Protein AF-A0AAU1TVM3-F1 (afdb_monomer)

Solvent-accessible surface area (backbone atoms only — not comparable to full-atom values): 12047 Å² total; per-residue (Å²): 139,85,86,69,84,73,38,76,45,67,56,45,57,54,39,15,32,27,26,35,74,93,43,82,60,74,87,80,49,56,51,54,45,91,59,50,56,45,66,36,48,38,68,76,42,73,21,12,31,26,12,24,32,49,40,34,37,44,39,50,30,74,72,96,43,63,31,31,42,42,47,79,42,75,47,64,67,71,63,43,75,48,76,45,31,42,33,35,42,52,52,82,59,47,62,73,73,56,58,27,22,36,26,44,30,35,62,78,61,81,42,79,40,81,70,48,65,48,65,72,68,83,83,57,88,90,51,68,70,49,65,74,67,58,49,90,78,46,44,73,17,17,57,92,45,40,39,56,38,35,34,43,36,36,15,56,76,39,24,32,41,43,31,38,32,41,34,28,35,48,93,87,39,82,46,74,46,79,50,62,55,40,34,33,33,15,40,75,43,98,76,18,38,27,26,52,51,39,52,90,76,37,44,73,46,77,70,38,80,64,70,98,63,32,60,87,47,80,81,81,129

Structure (mmCIF, N/CA/C/O backbone):
data_AF-A0AAU1TVM3-F1
#
_entry.id   AF-A0AAU1TVM3-F1
#
loop_
_atom_site.group_PDB
_atom_site.id
_atom_site.type_symbol
_atom_site.label_atom_id
_atom_site.label_alt_id
_atom_site.label_comp_id
_atom_site.label_asym_id
_atom_site.label_entity_id
_atom_site.label_seq_id
_atom_site.pdbx_PDB_ins_code
_atom_site.Cartn_x
_atom_site.Cartn_y
_atom_site.Cartn_z
_atom_site.occupancy
_atom_site.B_iso_or_equiv
_atom_site.auth_seq_id
_atom_site.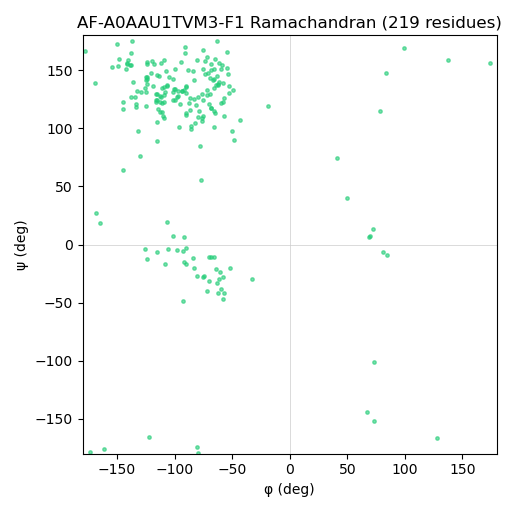auth_comp_id
_atom_site.auth_asym_id
_atom_site.auth_atom_id
_atom_site.pdbx_PDB_model_num
ATOM 1 N N . MET A 1 1 ? -1.515 20.144 21.212 1.00 32.28 1 MET A N 1
ATOM 2 C CA . MET A 1 1 ? -0.758 18.970 20.732 1.00 32.28 1 MET A CA 1
ATOM 3 C C . MET A 1 1 ? -1.543 18.385 19.578 1.00 32.28 1 MET A C 1
ATOM 5 O O . MET A 1 1 ? -2.759 18.297 19.680 1.00 32.28 1 MET A O 1
ATOM 9 N N . THR A 1 2 ? -0.884 18.161 18.451 1.00 33.69 2 THR A N 1
ATOM 10 C CA . THR A 1 2 ? -1.508 18.100 17.128 1.00 33.69 2 THR A CA 1
ATOM 11 C C . THR A 1 2 ? -1.371 16.688 16.559 1.00 33.69 2 THR A C 1
ATOM 13 O O . THR A 1 2 ? -0.243 16.248 16.369 1.00 33.69 2 THR A O 1
ATOM 16 N N . HIS A 1 3 ? -2.523 16.092 16.202 1.00 38.12 3 HIS A N 1
ATOM 17 C CA . HIS A 1 3 ? -2.745 15.019 15.208 1.00 38.12 3 HIS A CA 1
ATOM 18 C C . HIS A 1 3 ? -2.526 13.550 15.628 1.00 38.12 3 HIS A C 1
ATOM 20 O O . HIS A 1 3 ? -1.622 13.271 16.397 1.00 38.12 3 HIS A O 1
ATOM 26 N N . LYS A 1 4 ? -3.260 12.555 15.093 1.00 49.31 4 LYS A N 1
ATOM 27 C CA . LYS A 1 4 ? -4.416 12.496 14.157 1.00 49.31 4 LYS A CA 1
ATOM 28 C C . LYS A 1 4 ? -4.933 11.049 14.174 1.00 49.31 4 LYS A C 1
ATOM 30 O O . LYS A 1 4 ? -4.119 10.142 14.090 1.00 49.31 4 LYS A O 1
ATOM 35 N N . TRP A 1 5 ? -6.246 10.836 14.168 1.00 53.72 5 TRP A N 1
ATOM 36 C CA . TRP A 1 5 ? -6.822 9.514 13.906 1.00 53.72 5 TRP A CA 1
ATOM 37 C C . TRP A 1 5 ? -7.433 9.415 12.495 1.00 53.72 5 TRP A C 1
ATOM 39 O O . TRP A 1 5 ? -8.031 10.390 12.011 1.00 53.72 5 TRP A O 1
ATOM 49 N N . PRO A 1 6 ? -7.340 8.253 11.825 1.00 55.62 6 PRO A N 1
ATOM 50 C CA . PRO A 1 6 ? -6.306 7.228 11.961 1.00 55.62 6 PRO A CA 1
ATOM 51 C C . PRO A 1 6 ? -4.994 7.703 11.320 1.00 55.62 6 PRO A C 1
ATOM 53 O O . PRO A 1 6 ? -4.997 8.561 10.425 1.00 55.62 6 PRO A O 1
ATOM 56 N N . THR A 1 7 ? -3.877 7.120 11.749 1.00 53.47 7 THR A N 1
ATOM 57 C CA . THR A 1 7 ? -2.558 7.337 11.145 1.00 53.47 7 THR A CA 1
ATOM 58 C C . THR A 1 7 ? -2.115 6.092 10.401 1.00 53.47 7 THR A C 1
ATOM 60 O O . THR A 1 7 ? -2.128 4.988 10.928 1.00 53.47 7 THR A O 1
ATOM 63 N N . ALA A 1 8 ? -1.713 6.271 9.148 1.00 52.28 8 ALA A N 1
ATOM 64 C CA . ALA A 1 8 ? -1.129 5.204 8.354 1.00 52.28 8 ALA A CA 1
ATOM 65 C C . ALA A 1 8 ? 0.393 5.317 8.415 1.00 52.28 8 ALA A C 1
ATOM 67 O O . ALA A 1 8 ? 0.941 6.383 8.120 1.00 52.28 8 ALA A O 1
ATOM 68 N N . LYS A 1 9 ? 1.063 4.222 8.768 1.00 54.31 9 LYS A N 1
ATOM 69 C CA . LYS A 1 9 ? 2.514 4.084 8.663 1.00 54.31 9 LYS A CA 1
ATOM 70 C C . LYS A 1 9 ? 2.789 3.040 7.589 1.00 54.31 9 LYS A C 1
ATOM 72 O O . LYS A 1 9 ? 2.308 1.921 7.663 1.00 54.31 9 LYS A O 1
ATOM 77 N N . VAL A 1 10 ? 3.543 3.383 6.555 1.00 51.69 10 VAL A N 1
ATOM 78 C CA . VAL A 1 10 ? 4.009 2.366 5.602 1.00 51.69 10 VAL A CA 1
ATOM 79 C C . VAL A 1 10 ? 5.344 1.848 6.123 1.00 51.69 10 VAL A C 1
ATOM 81 O O . VAL A 1 10 ? 6.186 2.646 6.530 1.00 51.69 10 VAL A O 1
ATOM 84 N N . CYS A 1 11 ? 5.497 0.531 6.194 1.00 53.03 11 CYS A N 1
ATOM 85 C CA . 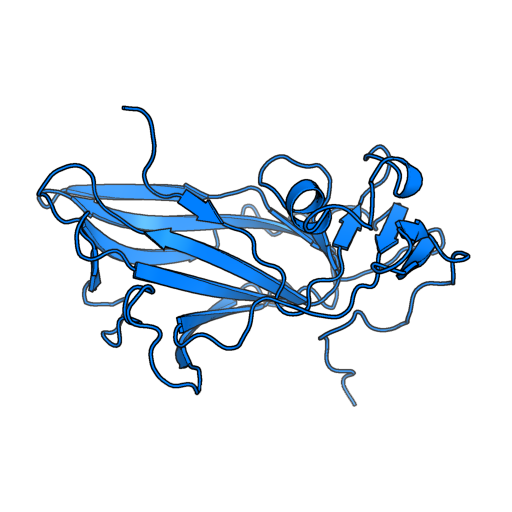CYS A 1 11 ? 6.703 -0.124 6.692 1.00 53.03 11 CYS A CA 1
ATOM 86 C C . CYS A 1 11 ? 7.048 -1.312 5.782 1.00 53.03 11 CYS A C 1
ATOM 88 O O . CYS A 1 11 ? 6.210 -1.828 5.041 1.00 53.03 11 CYS A O 1
ATOM 90 N N . ASP A 1 12 ? 8.324 -1.667 5.762 1.00 53.44 12 ASP A N 1
ATOM 91 C CA . ASP A 1 12 ? 9.096 -2.007 4.566 1.00 53.44 12 ASP A CA 1
ATOM 92 C C . ASP A 1 12 ? 9.410 -3.501 4.411 1.00 53.44 12 ASP A C 1
ATOM 94 O O . ASP A 1 12 ? 10.288 -3.854 3.629 1.00 53.44 12 ASP A O 1
ATOM 98 N N . GLY A 1 13 ? 8.652 -4.366 5.103 1.00 52.59 13 GLY A N 1
ATOM 99 C CA . GLY A 1 13 ? 8.813 -5.823 5.299 1.00 52.59 13 GLY A CA 1
ATOM 100 C C . GLY A 1 13 ? 9.433 -6.666 4.167 1.00 52.59 13 GLY A C 1
ATOM 101 O O . GLY A 1 13 ? 10.058 -7.689 4.431 1.00 52.59 13 GLY A O 1
ATOM 102 N N . SER A 1 14 ? 9.256 -6.271 2.906 1.00 57.34 14 SER A N 1
ATOM 103 C CA . SER A 1 14 ? 9.954 -6.797 1.714 1.00 57.34 14 SER A CA 1
ATOM 104 C C . SER A 1 14 ? 9.770 -5.866 0.499 1.00 57.34 14 SER A C 1
ATOM 106 O O . SER A 1 14 ? 9.857 -6.298 -0.654 1.00 57.34 14 SER A O 1
ATOM 108 N N . THR A 1 15 ? 9.384 -4.603 0.720 1.00 71.38 15 THR A N 1
ATOM 109 C CA . THR A 1 15 ? 8.697 -3.821 -0.315 1.00 71.38 15 THR A CA 1
ATOM 110 C C . THR A 1 15 ? 9.689 -3.215 -1.296 1.00 71.38 15 THR A C 1
ATOM 112 O O . THR A 1 15 ? 10.342 -2.213 -1.012 1.00 71.38 15 THR A O 1
ATOM 115 N N . SER A 1 16 ? 9.774 -3.788 -2.491 1.00 85.75 16 SER A N 1
ATOM 116 C CA . SER A 1 16 ? 10.313 -3.057 -3.636 1.00 85.75 16 SER A CA 1
ATOM 117 C C . SER A 1 16 ? 9.373 -1.901 -3.976 1.00 85.75 16 SER A C 1
ATOM 119 O O . SER A 1 16 ? 8.170 -1.972 -3.715 1.00 85.75 16 SER A O 1
ATOM 121 N N . VAL A 1 17 ? 9.909 -0.826 -4.541 1.00 89.56 17 VAL A N 1
ATOM 122 C CA . VAL A 1 17 ? 9.123 0.369 -4.866 1.00 89.56 17 VAL A CA 1
ATOM 123 C C . VAL A 1 17 ? 9.251 0.721 -6.332 1.00 89.56 17 VAL A C 1
ATOM 125 O O . VAL A 1 17 ? 10.220 0.361 -6.996 1.00 89.56 17 VAL A O 1
ATOM 128 N N .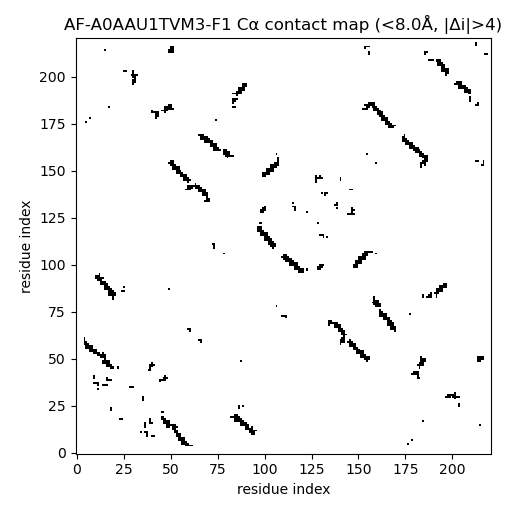 ALA A 1 18 ? 8.251 1.419 -6.841 1.00 92.56 18 ALA A N 1
ATOM 129 C CA . ALA A 1 18 ? 8.182 1.833 -8.223 1.00 92.56 18 ALA A CA 1
ATOM 130 C C . ALA A 1 18 ? 7.666 3.263 -8.329 1.00 92.56 18 ALA A C 1
ATOM 132 O O . ALA A 1 18 ? 6.924 3.755 -7.473 1.00 92.56 18 ALA A O 1
ATOM 133 N N . MET A 1 19 ? 8.048 3.922 -9.414 1.00 94.00 19 MET A N 1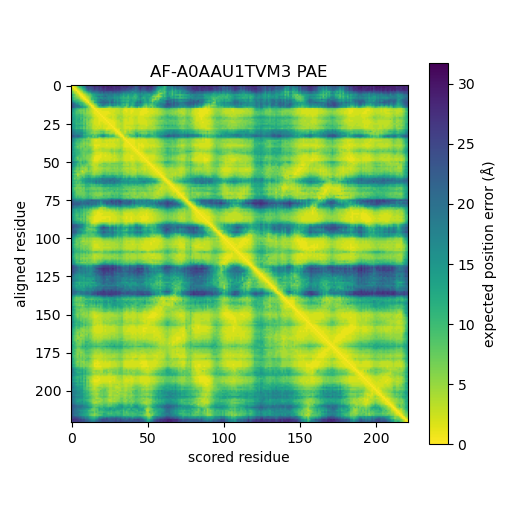
ATOM 134 C CA . MET A 1 19 ? 7.666 5.295 -9.694 1.00 94.00 19 MET A CA 1
ATOM 135 C C . MET A 1 19 ? 7.187 5.416 -11.137 1.00 94.00 19 MET A C 1
ATOM 137 O O . MET A 1 19 ? 7.862 4.925 -12.043 1.00 94.00 19 MET A O 1
ATOM 141 N N . PRO A 1 20 ? 6.040 6.066 -11.380 1.00 93.75 20 PRO A N 1
ATOM 142 C CA . PRO A 1 20 ? 5.567 6.340 -12.727 1.00 93.75 20 PRO A CA 1
ATOM 143 C C . PRO A 1 20 ? 6.355 7.475 -13.382 1.00 93.75 20 PRO A C 1
ATOM 145 O O . PRO A 1 20 ? 7.043 8.248 -12.710 1.00 93.75 20 PRO A O 1
ATOM 148 N N . ALA A 1 21 ? 6.164 7.614 -14.693 1.00 91.56 21 ALA A N 1
ATOM 149 C CA . ALA A 1 21 ? 6.724 8.713 -15.466 1.00 91.56 21 ALA A CA 1
ATOM 150 C C . ALA A 1 21 ? 6.390 10.087 -14.857 1.00 91.56 21 ALA A C 1
ATOM 152 O O . ALA A 1 21 ? 5.259 10.357 -14.430 1.00 91.56 21 ALA A O 1
ATOM 153 N N . GLY A 1 22 ? 7.390 10.969 -14.810 1.00 89.44 22 GLY A N 1
ATOM 154 C CA . GLY A 1 22 ? 7.262 12.304 -14.213 1.00 89.44 22 GLY A CA 1
ATOM 155 C C . GLY A 1 22 ? 7.186 12.299 -12.680 1.00 89.44 22 GLY A C 1
ATOM 156 O O . GLY A 1 22 ? 6.770 13.298 -12.078 1.00 89.44 22 GLY A O 1
ATOM 157 N N . GLY A 1 23 ? 7.516 11.172 -12.047 1.00 91.19 23 GLY A N 1
ATOM 158 C CA . GLY A 1 23 ? 7.889 11.095 -10.641 1.00 91.19 23 GLY A CA 1
ATOM 159 C C . GLY A 1 23 ? 9.338 11.520 -10.399 1.00 91.19 23 GLY A C 1
ATOM 160 O O . GLY A 1 23 ? 10.055 11.909 -11.318 1.00 91.19 23 GLY A O 1
ATOM 161 N N . LYS A 1 24 ? 9.761 11.473 -9.134 1.00 92.19 24 LYS A N 1
ATOM 162 C CA . LYS A 1 24 ? 11.147 11.763 -8.750 1.00 92.19 24 LYS A CA 1
ATOM 163 C C . LYS A 1 24 ? 12.050 10.634 -9.281 1.00 92.19 24 LYS A C 1
ATOM 165 O O . LYS A 1 24 ? 11.699 9.468 -9.083 1.00 92.19 24 LYS A O 1
ATOM 170 N N . PRO A 1 25 ? 13.156 10.928 -9.982 1.00 90.62 25 PRO A N 1
ATOM 171 C CA . PRO A 1 25 ? 14.084 9.897 -10.439 1.00 90.62 25 PRO A CA 1
ATOM 172 C C . PRO A 1 25 ? 14.817 9.263 -9.251 1.00 90.62 25 PRO A C 1
ATOM 174 O O . PRO A 1 25 ? 14.939 9.871 -8.185 1.00 90.62 25 PRO A O 1
ATOM 177 N N . LEU A 1 26 ? 15.280 8.022 -9.426 1.00 88.19 26 LEU A N 1
ATOM 178 C CA . LEU A 1 26 ? 15.850 7.233 -8.331 1.00 88.19 26 LEU A CA 1
ATOM 179 C C . LEU A 1 26 ? 17.125 7.860 -7.732 1.00 88.19 26 LEU A C 1
ATOM 181 O O . LEU A 1 26 ? 17.343 7.764 -6.531 1.00 88.19 26 LEU A O 1
ATOM 185 N N . ASP A 1 27 ? 17.933 8.538 -8.547 1.00 86.31 27 ASP A N 1
ATOM 186 C CA . ASP A 1 27 ? 19.184 9.201 -8.146 1.00 86.31 27 ASP A CA 1
ATOM 187 C C . ASP A 1 27 ? 18.992 10.448 -7.265 1.00 86.31 27 ASP A C 1
ATOM 189 O O . ASP A 1 27 ? 19.954 10.960 -6.695 1.00 86.31 27 ASP A O 1
ATOM 193 N N . GLN A 1 28 ? 17.757 10.935 -7.133 1.00 88.50 28 GLN A N 1
ATOM 194 C CA . GLN A 1 28 ? 17.402 12.019 -6.217 1.00 88.50 28 GLN A CA 1
ATOM 195 C C . GLN A 1 28 ? 16.934 11.514 -4.847 1.00 88.50 28 GLN A C 1
ATOM 197 O O . GLN A 1 28 ? 16.648 12.321 -3.957 1.00 88.50 28 GLN A O 1
ATOM 202 N N . PHE A 1 29 ? 16.792 10.202 -4.673 1.00 86.69 29 PHE A N 1
ATOM 203 C CA . PHE A 1 29 ? 16.676 9.599 -3.352 1.00 86.69 29 PHE A CA 1
ATOM 204 C C . PHE A 1 29 ? 18.077 9.293 -2.841 1.00 86.69 29 PHE A C 1
ATOM 206 O O . PHE A 1 29 ? 18.974 9.020 -3.631 1.00 86.69 29 PHE A O 1
ATOM 213 N N . ASP A 1 30 ? 18.258 9.331 -1.525 1.00 81.06 30 ASP A N 1
ATOM 214 C CA . ASP A 1 30 ? 19.455 8.792 -0.891 1.00 81.06 30 ASP A CA 1
ATOM 215 C C . ASP A 1 30 ? 19.130 7.369 -0.415 1.00 81.06 30 ASP A C 1
ATOM 217 O O . ASP A 1 30 ? 18.462 7.216 0.612 1.00 81.06 30 ASP A O 1
ATOM 221 N N . PRO A 1 31 ? 19.552 6.311 -1.138 1.00 71.44 31 PRO A N 1
ATOM 222 C CA . PRO A 1 31 ? 19.231 4.938 -0.764 1.00 71.44 31 PRO A CA 1
ATOM 223 C C . PRO A 1 31 ? 19.938 4.486 0.521 1.00 71.44 31 PRO A C 1
ATOM 225 O O . PRO A 1 31 ? 19.614 3.414 1.025 1.00 71.44 31 PRO A O 1
ATOM 228 N N . SER A 1 32 ? 20.904 5.267 1.026 1.00 69.50 32 SER A N 1
ATOM 229 C CA . SER A 1 32 ? 21.606 5.008 2.289 1.00 69.50 32 SER A CA 1
ATOM 230 C C . SER A 1 32 ? 20.930 5.649 3.506 1.00 69.50 32 SER A C 1
ATOM 232 O O . SER A 1 32 ? 21.217 5.264 4.640 1.00 69.50 32 SER A O 1
ATOM 234 N N . GLN A 1 33 ? 20.024 6.612 3.295 1.00 65.00 33 GLN A N 1
ATOM 235 C CA . GLN A 1 33 ? 19.226 7.212 4.367 1.00 65.00 33 GLN A CA 1
ATOM 236 C C . GLN A 1 33 ? 18.040 6.327 4.740 1.00 65.00 33 GLN A C 1
ATOM 238 O O . GLN A 1 33 ? 17.606 5.478 3.961 1.00 65.00 33 GLN A O 1
ATOM 243 N N . GLN A 1 34 ? 17.537 6.550 5.959 1.00 55.56 34 GLN A N 1
ATOM 244 C CA . GLN A 1 34 ? 16.494 5.768 6.618 1.00 55.56 34 GLN A CA 1
ATOM 245 C C . GLN A 1 34 ? 15.285 5.572 5.692 1.00 55.56 34 GLN A C 1
ATOM 247 O O . GLN A 1 34 ? 14.444 6.446 5.518 1.00 55.56 34 GLN A O 1
ATOM 252 N N . ASP A 1 35 ? 15.277 4.406 5.059 1.00 71.62 35 ASP A N 1
ATOM 253 C CA . ASP A 1 35 ? 14.236 3.854 4.214 1.00 71.62 35 ASP A CA 1
ATOM 254 C C . ASP A 1 35 ? 13.537 4.827 3.235 1.00 71.62 35 ASP A C 1
ATOM 256 O O . ASP A 1 35 ? 12.362 5.170 3.400 1.00 71.62 35 ASP A O 1
ATOM 260 N N . PHE A 1 36 ? 14.225 5.216 2.151 1.00 81.06 36 PHE A N 1
ATOM 261 C CA . PHE A 1 36 ? 13.657 6.037 1.061 1.00 81.06 36 PHE A CA 1
ATOM 262 C C . PHE A 1 36 ? 12.343 5.481 0.475 1.00 81.06 36 PHE A C 1
ATOM 264 O O . PHE A 1 36 ? 11.573 6.219 -0.143 1.00 81.06 36 PHE A O 1
ATOM 271 N N . ARG A 1 37 ? 12.060 4.183 0.667 1.00 82.56 37 ARG A N 1
ATOM 272 C CA . ARG A 1 37 ? 10.808 3.547 0.239 1.00 82.56 37 ARG A CA 1
ATOM 273 C C . ARG A 1 37 ? 9.608 4.212 0.892 1.00 82.56 37 ARG A C 1
ATOM 275 O O . ARG A 1 37 ? 8.621 4.442 0.202 1.00 82.56 37 ARG A O 1
ATOM 282 N N . SER A 1 38 ? 9.724 4.603 2.161 1.00 78.31 38 SER A N 1
ATOM 283 C CA . SER A 1 38 ? 8.681 5.340 2.874 1.00 78.31 38 SER A CA 1
ATOM 284 C C . SER A 1 38 ? 8.313 6.651 2.165 1.00 78.31 38 SER A C 1
ATOM 286 O O . SER A 1 38 ? 7.127 6.930 1.986 1.00 78.31 38 SER A O 1
ATOM 288 N N . GLU A 1 39 ? 9.293 7.411 1.658 1.00 84.69 39 GLU A N 1
ATOM 289 C CA . GLU A 1 39 ? 9.062 8.619 0.847 1.00 84.69 39 GLU A CA 1
ATOM 290 C C . GLU A 1 39 ? 8.322 8.278 -0.458 1.00 84.69 39 GLU A C 1
ATOM 292 O O . GLU A 1 39 ? 7.383 8.976 -0.849 1.00 84.69 39 GLU A O 1
ATOM 297 N N . VAL A 1 40 ? 8.698 7.171 -1.107 1.00 88.00 40 VAL A N 1
ATOM 298 C CA . VAL A 1 40 ? 8.099 6.706 -2.369 1.00 88.00 40 VAL A CA 1
ATOM 299 C C . VAL A 1 40 ? 6.667 6.193 -2.194 1.00 88.00 40 VAL A C 1
ATOM 301 O O . VAL A 1 40 ? 5.877 6.316 -3.126 1.00 88.00 40 VAL A O 1
ATOM 304 N N . THR A 1 41 ? 6.324 5.613 -1.042 1.00 84.19 41 THR A N 1
ATOM 305 C CA . THR A 1 41 ? 5.022 4.966 -0.793 1.00 84.19 41 THR A CA 1
ATOM 306 C C . THR A 1 41 ? 4.082 5.775 0.096 1.00 84.19 41 THR A C 1
ATOM 308 O O . THR A 1 41 ? 2.945 5.358 0.321 1.00 84.19 41 THR A O 1
ATOM 311 N N . THR A 1 42 ? 4.523 6.921 0.622 1.00 80.06 42 THR A N 1
ATOM 312 C CA . THR A 1 42 ? 3.681 7.798 1.450 1.00 80.06 42 THR A CA 1
ATOM 313 C C . THR A 1 42 ? 2.430 8.228 0.668 1.00 80.06 42 THR A C 1
ATOM 315 O O . THR A 1 42 ? 2.541 8.547 -0.523 1.00 80.06 42 THR A O 1
ATOM 318 N N . PRO A 1 43 ? 1.238 8.274 1.298 1.00 74.81 43 PRO A N 1
ATOM 319 C CA . PRO A 1 43 ? 0.021 8.759 0.650 1.00 74.81 43 PRO A CA 1
ATOM 320 C C . PRO A 1 43 ? 0.215 10.106 -0.055 1.00 74.81 43 PRO A C 1
ATOM 322 O O . PRO A 1 43 ? 0.773 11.045 0.510 1.00 74.81 43 PRO A O 1
ATOM 325 N N . GLY A 1 44 ? -0.265 10.209 -1.295 1.00 72.62 44 GLY A N 1
ATOM 326 C CA . GLY A 1 44 ? -0.129 11.419 -2.117 1.00 72.62 44 GLY A CA 1
ATOM 327 C C . GLY A 1 44 ? 1.194 11.541 -2.884 1.00 72.62 44 GLY A C 1
ATOM 328 O O . GLY A 1 44 ? 1.295 12.387 -3.774 1.00 72.62 44 GLY A O 1
ATOM 329 N N . SER A 1 45 ? 2.177 10.676 -2.623 1.00 82.25 45 SER A N 1
ATOM 330 C CA . SER A 1 45 ? 3.338 10.531 -3.504 1.00 82.25 45 SER A CA 1
ATOM 331 C C . SER A 1 45 ? 2.922 9.984 -4.880 1.00 82.25 45 SER A C 1
ATOM 333 O O . SER A 1 45 ? 1.851 9.391 -5.073 1.00 82.25 45 SER A O 1
ATOM 335 N N . LYS A 1 46 ? 3.771 10.200 -5.892 1.00 89.19 46 LYS A N 1
ATOM 336 C CA . LYS A 1 46 ? 3.544 9.622 -7.223 1.00 89.19 46 LYS A CA 1
ATOM 337 C C . LYS A 1 46 ? 3.866 8.129 -7.269 1.00 89.19 46 LYS A C 1
ATOM 339 O O . LYS A 1 46 ? 3.236 7.447 -8.072 1.00 89.19 46 LYS A O 1
ATOM 344 N N . GLY A 1 47 ? 4.774 7.656 -6.421 1.00 90.62 47 GLY A N 1
ATOM 345 C CA . GLY A 1 47 ? 5.243 6.277 -6.392 1.00 90.62 47 GLY A CA 1
ATOM 346 C C . GLY A 1 47 ? 4.305 5.314 -5.672 1.00 90.62 47 GLY A C 1
ATOM 347 O O . GLY A 1 47 ? 3.173 5.652 -5.319 1.00 90.62 47 GLY A O 1
ATOM 348 N N . GLY A 1 48 ? 4.773 4.079 -5.531 1.00 89.81 48 GLY A N 1
ATOM 349 C CA . GLY A 1 48 ? 4.026 2.985 -4.929 1.00 89.81 48 GLY A CA 1
ATOM 350 C C . GLY A 1 48 ? 4.865 1.727 -4.746 1.00 89.81 48 GLY A C 1
ATOM 351 O O . GLY A 1 48 ? 6.054 1.699 -5.061 1.00 89.81 48 GLY A O 1
ATOM 352 N N . THR A 1 49 ? 4.235 0.675 -4.233 1.00 89.31 49 THR A N 1
ATOM 353 C CA . THR A 1 49 ? 4.877 -0.634 -4.050 1.00 89.31 49 THR A CA 1
ATOM 354 C C . THR A 1 49 ? 5.028 -1.369 -5.384 1.00 89.31 49 THR A C 1
ATOM 356 O O . THR A 1 49 ? 4.226 -1.171 -6.294 1.00 89.31 49 THR A O 1
ATOM 359 N N . TRP A 1 50 ? 6.042 -2.225 -5.513 1.00 88.38 50 TRP A N 1
ATOM 360 C CA . TRP A 1 50 ? 6.255 -3.113 -6.661 1.00 88.38 50 TRP A CA 1
ATOM 361 C C . TRP A 1 50 ? 6.023 -4.577 -6.269 1.00 88.38 50 TRP A C 1
ATOM 363 O O . TRP A 1 50 ? 6.706 -5.102 -5.390 1.00 88.38 50 TRP A O 1
ATOM 373 N N . GLY A 1 51 ? 5.089 -5.240 -6.950 1.00 84.75 51 GLY A N 1
ATOM 374 C CA . GLY A 1 51 ? 4.653 -6.606 -6.683 1.00 84.75 51 GLY A CA 1
ATOM 375 C C . GLY A 1 51 ? 3.807 -6.685 -5.419 1.00 84.75 51 GLY A C 1
ATOM 376 O O . GLY A 1 51 ? 2.619 -6.355 -5.425 1.00 84.75 51 GLY A O 1
ATOM 377 N N . SER A 1 52 ? 4.424 -7.126 -4.328 1.00 79.12 52 SER A N 1
ATOM 378 C CA . SER A 1 52 ? 3.798 -7.195 -3.007 1.00 79.12 52 SER A CA 1
ATOM 379 C C . SER A 1 52 ? 4.329 -6.129 -2.053 1.00 79.12 52 SER A C 1
ATOM 381 O O . SER A 1 52 ? 5.514 -5.789 -2.082 1.00 79.12 52 SER A O 1
ATOM 383 N N . GLY A 1 53 ? 3.491 -5.674 -1.127 1.00 78.12 53 GLY A N 1
ATOM 384 C CA . GLY A 1 53 ? 3.957 -4.911 0.022 1.00 78.12 53 GLY A CA 1
ATOM 385 C C . GLY A 1 53 ? 2.965 -4.862 1.170 1.00 78.12 53 GLY A C 1
ATOM 386 O O . GLY A 1 53 ? 1.920 -5.498 1.111 1.00 78.12 53 GLY A O 1
ATOM 387 N N . PHE A 1 54 ? 3.306 -4.111 2.213 1.00 79.19 54 PHE A N 1
ATOM 388 C CA . PHE A 1 54 ? 2.524 -4.051 3.443 1.00 79.19 54 PHE A CA 1
ATOM 389 C C . PHE A 1 54 ? 2.153 -2.608 3.778 1.00 79.19 54 PHE A C 1
ATOM 391 O O . PHE A 1 54 ? 2.950 -1.688 3.598 1.00 79.19 54 PHE A O 1
ATOM 398 N N . LEU A 1 55 ? 0.938 -2.407 4.274 1.00 79.25 55 LEU A N 1
ATOM 399 C CA . LEU A 1 55 ? 0.477 -1.145 4.842 1.00 79.25 55 LEU A CA 1
ATOM 400 C C . LEU A 1 55 ? 0.174 -1.368 6.320 1.00 79.25 55 LEU A C 1
ATOM 402 O O . LEU A 1 55 ? -0.677 -2.196 6.640 1.00 79.25 55 LEU A O 1
ATOM 406 N N . TYR A 1 56 ? 0.822 -0.607 7.200 1.00 77.12 56 TYR A N 1
ATOM 407 C CA . TYR A 1 56 ? 0.464 -0.578 8.611 1.00 77.12 56 TYR A CA 1
ATOM 408 C C . TYR A 1 56 ? -0.513 0.570 8.881 1.00 77.12 56 TYR A C 1
ATOM 410 O O . TYR A 1 56 ? -0.334 1.717 8.459 1.00 77.12 56 TYR A O 1
ATOM 418 N N . LEU A 1 57 ? -1.584 0.262 9.595 1.00 75.81 57 LEU A N 1
ATOM 419 C CA . LEU A 1 57 ? -2.557 1.231 10.073 1.00 75.81 57 LEU A CA 1
ATOM 420 C C . LEU A 1 57 ? -2.483 1.243 11.593 1.00 75.81 57 LEU A C 1
ATOM 422 O O . LEU A 1 57 ? -2.769 0.232 12.231 1.00 75.81 57 LEU A O 1
ATOM 426 N N . ASP A 1 58 ? -2.098 2.387 12.148 1.00 74.62 58 ASP A N 1
ATOM 427 C CA . ASP A 1 58 ? -2.168 2.647 13.579 1.00 74.62 58 ASP A CA 1
ATOM 428 C C . ASP A 1 58 ? -3.535 3.263 13.888 1.00 74.62 58 ASP A C 1
ATOM 430 O O . ASP A 1 58 ? -3.889 4.361 13.426 1.00 74.62 58 ASP A O 1
ATOM 434 N N . LEU A 1 59 ? -4.328 2.497 14.629 1.00 75.12 59 LEU A N 1
ATOM 435 C CA . LEU A 1 59 ? -5.673 2.841 15.042 1.00 75.12 59 LEU A CA 1
ATOM 436 C C . LEU A 1 59 ? -5.667 3.100 16.549 1.00 75.12 59 LEU A C 1
ATOM 438 O O . LEU A 1 59 ? -5.550 2.183 17.356 1.00 75.12 59 LEU A O 1
ATOM 442 N N . SER A 1 60 ? -5.853 4.360 16.925 1.00 71.44 60 SER A N 1
ATOM 443 C CA . SER A 1 60 ? -5.926 4.820 18.319 1.00 71.44 60 SER A CA 1
ATOM 444 C C . SER A 1 60 ? -7.258 5.533 18.610 1.00 71.44 60 SER A C 1
ATOM 446 O O . SER A 1 60 ? -8.205 5.412 17.846 1.00 71.44 60 SER A O 1
ATOM 448 N N . ALA A 1 61 ? -7.399 6.257 19.714 1.00 69.75 61 ALA A N 1
ATOM 449 C CA . ALA A 1 61 ? -8.512 7.192 19.902 1.00 69.75 61 ALA A CA 1
ATOM 450 C C . ALA A 1 61 ? -8.006 8.453 20.606 1.00 69.75 61 ALA A C 1
ATOM 452 O O . ALA A 1 61 ? -6.956 8.425 21.250 1.00 69.75 61 ALA A O 1
ATOM 453 N N . GLU A 1 62 ? -8.728 9.567 20.480 1.00 69.06 62 GLU A N 1
ATOM 454 C CA . GLU A 1 62 ? -8.360 10.812 21.158 1.00 69.06 62 GLU A CA 1
ATOM 455 C C . GLU A 1 62 ? -8.858 10.833 22.613 1.00 69.06 62 GLU A C 1
ATOM 457 O O . GLU A 1 62 ? -9.968 10.400 22.928 1.00 69.06 62 GLU A O 1
ATOM 462 N N . GLY A 1 63 ? -8.038 11.381 23.515 1.00 67.06 63 GLY A N 1
ATOM 463 C CA . GLY A 1 63 ? -8.403 11.542 24.924 1.00 67.06 63 GLY A CA 1
ATOM 464 C C . GLY A 1 63 ? -8.544 10.209 25.660 1.00 67.06 63 GLY A C 1
ATOM 465 O O . GLY A 1 63 ? -7.785 9.276 25.425 1.00 67.06 63 GLY A O 1
ATOM 466 N N . THR A 1 64 ? -9.489 10.122 26.591 1.00 68.44 64 THR A N 1
ATOM 467 C CA . THR A 1 64 ? -9.765 8.902 27.374 1.00 68.44 64 THR A CA 1
ATOM 468 C C . THR A 1 64 ? -10.831 8.016 26.735 1.00 68.44 64 THR A C 1
ATOM 470 O O . THR A 1 64 ? -11.310 7.075 27.364 1.00 68.44 64 THR A O 1
ATOM 473 N N . GLU A 1 65 ? -11.272 8.359 25.529 1.00 71.69 65 GLU A N 1
ATOM 474 C CA . GLU A 1 65 ? -12.400 7.704 24.887 1.00 71.69 65 GLU A CA 1
ATOM 475 C C . GLU A 1 65 ? -11.951 6.529 24.026 1.00 71.69 65 GLU A C 1
ATOM 477 O O . GLU A 1 65 ? -10.768 6.356 23.726 1.00 71.69 65 GLU A O 1
ATOM 482 N N . SER A 1 66 ? -12.917 5.693 23.660 1.00 75.50 66 SER A N 1
ATOM 483 C CA . SER A 1 66 ? -12.686 4.522 22.837 1.00 75.50 66 SER A CA 1
ATOM 484 C C . SER A 1 66 ? -13.502 4.572 21.551 1.00 75.50 66 SER A C 1
ATOM 486 O O . SER A 1 66 ? -14.603 5.125 21.496 1.00 75.50 66 SER A O 1
ATOM 488 N N . VAL A 1 67 ? -12.935 3.995 20.496 1.00 75.19 67 VAL A N 1
ATOM 489 C CA . VAL A 1 67 ? -13.556 3.870 19.178 1.00 75.19 67 VAL A CA 1
ATOM 490 C C . VAL A 1 67 ? -13.689 2.390 18.858 1.00 75.19 67 VAL A C 1
ATOM 492 O O . VAL A 1 67 ? -12.764 1.612 19.094 1.00 75.19 67 VAL A O 1
ATOM 495 N N . THR A 1 68 ? -14.843 1.990 18.331 1.00 77.81 68 THR A N 1
ATOM 496 C CA . THR A 1 68 ? -15.042 0.621 17.844 1.00 77.81 68 THR A CA 1
ATOM 497 C C . THR A 1 68 ? -14.784 0.601 16.349 1.00 77.81 68 THR A C 1
ATOM 499 O O . THR A 1 68 ? -15.421 1.351 15.615 1.00 77.81 68 THR A O 1
ATOM 502 N N . VAL A 1 69 ? -13.825 -0.211 15.908 1.00 76.94 69 VAL A N 1
ATOM 503 C CA . VAL A 1 69 ? -13.573 -0.442 14.482 1.00 76.94 69 VAL A CA 1
ATOM 504 C C . VAL A 1 69 ? -14.493 -1.569 14.039 1.00 76.94 69 VAL A C 1
ATOM 506 O O . VAL A 1 69 ? -14.373 -2.689 14.541 1.00 76.94 69 VAL A O 1
ATOM 509 N N . ASP A 1 70 ? -15.415 -1.251 13.136 1.00 76.69 70 ASP A N 1
ATOM 510 C CA . ASP A 1 70 ? -16.498 -2.147 12.737 1.00 76.69 70 ASP A CA 1
ATOM 511 C C . ASP A 1 70 ? -16.097 -2.968 11.505 1.00 76.69 70 ASP A C 1
ATOM 513 O O . ASP A 1 70 ? -16.222 -4.194 11.498 1.00 76.69 70 ASP A O 1
ATOM 517 N N . GLU A 1 71 ? -15.563 -2.309 10.471 1.00 81.19 71 GLU A N 1
ATOM 518 C CA . GLU A 1 71 ? -15.200 -2.969 9.216 1.00 81.19 71 GLU A CA 1
ATOM 519 C C . GLU A 1 71 ? -14.087 -2.223 8.458 1.00 81.19 71 GLU A C 1
ATOM 521 O O . GLU A 1 71 ? -13.903 -1.010 8.589 1.00 81.19 71 GLU A O 1
ATOM 526 N N . LEU A 1 72 ? -13.318 -2.967 7.656 1.00 80.81 72 LEU A N 1
ATOM 527 C CA . LEU A 1 72 ? -12.374 -2.414 6.689 1.00 80.81 72 LEU A CA 1
ATOM 528 C C . LEU A 1 72 ? -12.825 -2.792 5.281 1.00 80.81 72 LEU A C 1
ATOM 530 O O . LEU A 1 72 ? -13.018 -3.966 4.968 1.00 80.81 72 LEU A O 1
ATOM 534 N N . HIS A 1 73 ? -12.908 -1.794 4.410 1.00 82.19 73 HIS A N 1
ATOM 535 C CA . HIS A 1 73 ? -13.319 -1.951 3.026 1.00 82.19 73 HIS A CA 1
ATOM 536 C C . HIS A 1 73 ? -12.263 -1.418 2.074 1.00 82.19 73 HIS A C 1
ATOM 538 O O . HIS A 1 73 ? -11.662 -0.364 2.284 1.00 82.19 73 HIS A O 1
ATOM 544 N N . LEU A 1 74 ? -12.109 -2.095 0.942 1.00 80.50 74 LEU A N 1
ATOM 545 C CA . LEU A 1 74 ? -11.431 -1.506 -0.199 1.00 80.50 74 LEU A CA 1
ATOM 546 C C . LEU A 1 74 ? -12.374 -0.491 -0.853 1.00 80.50 74 LEU A C 1
ATOM 548 O O . LEU A 1 74 ? -13.356 -0.873 -1.495 1.00 80.50 74 LEU A O 1
ATOM 552 N N . THR A 1 75 ? -12.068 0.804 -0.749 1.00 73.25 75 THR A N 1
ATOM 553 C CA . THR A 1 75 ? -12.767 1.812 -1.554 1.00 73.25 75 THR A CA 1
ATOM 554 C C . THR A 1 75 ? -12.205 1.770 -2.952 1.00 73.25 75 THR A C 1
ATOM 556 O O . THR A 1 75 ? -11.294 2.516 -3.316 1.00 73.25 75 THR A O 1
ATOM 559 N N . THR A 1 76 ? -12.743 0.868 -3.756 1.00 53.44 76 THR A N 1
ATOM 560 C CA . THR A 1 76 ? -12.518 0.941 -5.187 1.00 53.44 76 THR A CA 1
ATOM 561 C C . THR A 1 76 ? -13.398 2.063 -5.743 1.00 53.44 76 THR A C 1
ATOM 563 O O . THR A 1 76 ? -14.596 1.914 -5.950 1.00 53.44 76 THR A O 1
ATOM 566 N N . ARG A 1 77 ? -12.796 3.199 -6.106 1.00 53.03 77 ARG A N 1
ATOM 567 C CA . ARG A 1 77 ? -13.024 3.602 -7.500 1.00 53.03 77 ARG A CA 1
ATOM 568 C C . ARG A 1 77 ? -12.325 2.490 -8.267 1.00 53.03 77 ARG A C 1
ATOM 570 O O . ARG A 1 77 ? -11.146 2.313 -7.989 1.00 53.03 77 ARG A O 1
ATOM 577 N N . VAL A 1 78 ? -13.050 1.663 -9.033 1.00 51.12 78 VAL A N 1
ATOM 578 C CA . VAL A 1 78 ? -12.524 0.518 -9.823 1.00 51.12 78 VAL A CA 1
ATOM 579 C C . VAL A 1 78 ? -11.019 0.674 -10.034 1.00 51.12 78 VAL A C 1
ATOM 581 O O . VAL A 1 78 ? -10.687 1.718 -10.601 1.00 51.12 78 VAL A O 1
ATOM 584 N N . PRO A 1 79 ? -10.147 -0.249 -9.561 1.00 56.16 79 PRO A N 1
ATOM 585 C CA . PRO A 1 79 ? -8.706 -0.021 -9.497 1.00 56.16 79 PRO A CA 1
ATOM 586 C C . PRO A 1 79 ? -8.261 0.646 -10.785 1.00 56.16 79 PRO A C 1
ATOM 588 O O . PRO A 1 79 ? -8.348 0.038 -11.859 1.00 56.16 79 PRO A O 1
ATOM 591 N N . LYS A 1 80 ? -7.943 1.945 -10.714 1.00 64.00 80 LYS A N 1
ATOM 592 C CA . LYS A 1 80 ? -7.650 2.681 -11.936 1.00 64.00 80 LYS A CA 1
ATOM 593 C C . LYS A 1 80 ? -6.387 2.028 -12.450 1.00 64.00 80 LYS A C 1
ATOM 595 O O . LYS A 1 80 ? -5.362 2.112 -11.778 1.00 64.00 80 LYS A O 1
ATOM 600 N N . LYS A 1 81 ? -6.480 1.342 -13.591 1.00 70.75 81 LYS A N 1
ATOM 601 C CA . LYS A 1 81 ? -5.288 0.859 -14.274 1.00 70.75 81 LYS A CA 1
ATOM 602 C C . LYS A 1 81 ? -4.429 2.087 -14.527 1.00 70.75 81 LYS A C 1
ATOM 604 O O . LYS A 1 81 ? -4.846 2.988 -15.256 1.00 70.75 81 LYS A O 1
ATOM 609 N N . ILE A 1 82 ? -3.309 2.158 -13.827 1.00 84.75 82 ILE A N 1
ATOM 610 C CA . ILE A 1 82 ? -2.317 3.210 -14.014 1.00 84.75 82 ILE A CA 1
ATOM 611 C C . ILE A 1 82 ? -1.251 2.703 -14.979 1.00 84.75 82 ILE A C 1
ATOM 613 O O . ILE A 1 82 ? -1.074 1.493 -15.160 1.00 84.75 82 ILE A O 1
ATOM 617 N N . ASP A 1 83 ? -0.563 3.637 -15.621 1.00 89.81 83 ASP A N 1
ATOM 618 C CA . ASP A 1 83 ? 0.497 3.297 -16.558 1.00 89.81 83 ASP A CA 1
ATOM 619 C C . ASP A 1 83 ? 1.632 2.528 -15.858 1.00 89.81 83 ASP A C 1
ATOM 621 O O . ASP A 1 83 ? 1.793 2.624 -14.633 1.00 89.81 83 ASP A O 1
ATOM 625 N N . PRO A 1 84 ? 2.417 1.739 -16.611 1.00 91.81 84 PRO A N 1
ATOM 626 C CA . PRO A 1 84 ? 3.614 1.111 -16.078 1.00 91.81 84 PRO A CA 1
ATOM 627 C C . PRO A 1 84 ? 4.583 2.118 -15.450 1.00 91.81 84 PRO A C 1
ATOM 629 O O . PRO A 1 84 ? 4.622 3.284 -15.860 1.00 91.81 84 PRO A O 1
ATOM 632 N N . PRO A 1 85 ? 5.388 1.682 -14.468 1.00 93.31 85 PRO A N 1
ATOM 633 C CA . PRO A 1 85 ? 6.365 2.560 -13.856 1.00 93.31 85 PRO A CA 1
ATOM 634 C C . PRO A 1 85 ? 7.491 2.911 -14.838 1.00 93.31 85 PRO A C 1
ATOM 636 O O . PRO A 1 85 ? 7.860 2.113 -15.700 1.00 93.31 85 PRO A O 1
ATOM 639 N N . GLU A 1 86 ? 8.065 4.100 -14.682 1.00 94.38 86 GLU A N 1
ATOM 640 C CA . GLU A 1 86 ? 9.299 4.501 -15.363 1.00 94.38 86 GLU A CA 1
ATOM 641 C C . GLU A 1 86 ? 10.497 3.758 -14.768 1.00 94.38 86 GLU A C 1
ATOM 643 O O . GLU A 1 86 ? 11.348 3.261 -15.504 1.00 94.38 86 GLU A O 1
ATOM 648 N N . TRP A 1 87 ? 10.521 3.601 -13.442 1.00 93.75 87 TRP A N 1
ATOM 649 C CA . TRP A 1 87 ? 11.552 2.828 -12.765 1.00 93.75 87 TRP A CA 1
ATOM 650 C C . TRP A 1 87 ? 11.022 1.994 -11.600 1.00 93.75 87 TRP A C 1
ATOM 652 O O . TRP A 1 87 ? 10.008 2.314 -10.975 1.00 93.75 87 TRP A O 1
ATOM 662 N N . VAL A 1 88 ? 11.754 0.922 -11.299 1.00 92.62 88 VAL A N 1
ATOM 663 C CA . VAL A 1 88 ? 11.555 0.037 -10.147 1.00 92.62 88 VAL A CA 1
ATOM 664 C C . VAL A 1 88 ? 12.865 -0.064 -9.373 1.00 92.62 88 VAL A C 1
ATOM 666 O O . VAL A 1 88 ? 13.917 -0.270 -9.972 1.00 92.62 88 VAL A O 1
ATOM 669 N N . ALA A 1 89 ? 12.805 0.045 -8.048 1.00 90.38 89 ALA A N 1
ATOM 670 C CA . ALA A 1 89 ? 13.916 -0.228 -7.145 1.00 90.38 89 ALA A CA 1
ATOM 671 C C . ALA A 1 89 ? 13.632 -1.518 -6.361 1.00 90.38 89 ALA A C 1
ATOM 673 O O . ALA A 1 89 ? 12.752 -1.560 -5.494 1.00 90.38 89 ALA A O 1
ATOM 674 N N . LEU A 1 90 ? 14.380 -2.571 -6.686 1.00 86.88 90 LEU A N 1
ATOM 675 C CA . LEU A 1 90 ? 14.352 -3.856 -6.003 1.00 86.88 90 LEU A CA 1
ATOM 676 C C . LEU A 1 90 ? 15.182 -3.759 -4.730 1.00 86.88 90 LEU A C 1
ATOM 678 O O . LEU A 1 90 ? 16.406 -3.661 -4.777 1.00 86.88 90 LEU A O 1
ATOM 682 N N . THR A 1 91 ? 14.509 -3.786 -3.589 1.00 79.06 91 THR A N 1
ATOM 683 C CA . THR A 1 91 ? 15.163 -3.749 -2.279 1.00 79.06 91 THR A CA 1
ATOM 684 C C . THR A 1 91 ? 14.980 -5.082 -1.565 1.00 79.06 91 THR A C 1
ATOM 686 O O . THR A 1 91 ? 14.057 -5.842 -1.865 1.00 79.06 91 THR A O 1
ATOM 689 N N . GLN A 1 92 ? 15.884 -5.377 -0.635 1.00 66.50 92 GLN A N 1
ATOM 690 C CA . GLN A 1 92 ? 15.760 -6.493 0.298 1.00 66.50 92 GLN A CA 1
ATOM 691 C C . GLN A 1 92 ? 15.716 -5.960 1.729 1.00 66.50 92 GLN A C 1
ATOM 693 O O . GLN A 1 92 ? 16.249 -4.887 2.007 1.00 66.50 92 GLN A O 1
ATOM 698 N N . GLY A 1 93 ? 15.114 -6.736 2.628 1.00 58.28 93 GLY A N 1
ATOM 699 C CA . GLY A 1 93 ? 14.940 -6.369 4.032 1.00 58.28 93 GLY A CA 1
ATOM 700 C C . GLY A 1 93 ? 13.549 -5.824 4.338 1.00 58.28 93 GLY A C 1
ATOM 701 O O . GLY A 1 93 ? 12.758 -5.568 3.427 1.00 58.28 93 GLY A O 1
ATOM 702 N N . GLY A 1 94 ? 13.269 -5.683 5.633 1.00 54.44 94 GLY A N 1
ATOM 703 C CA . GLY A 1 94 ? 11.972 -5.266 6.129 1.00 54.44 94 GLY A CA 1
ATOM 704 C C . GLY A 1 94 ? 11.887 -5.125 7.644 1.00 54.44 94 GLY A C 1
ATOM 705 O O . GLY A 1 94 ? 12.756 -5.618 8.363 1.00 54.44 94 GLY A O 1
ATOM 706 N N . CYS A 1 95 ? 10.822 -4.478 8.116 1.00 51.62 95 CYS A N 1
ATOM 707 C CA . CYS A 1 95 ? 10.397 -4.514 9.509 1.00 51.62 95 CYS A CA 1
ATOM 708 C C . CYS A 1 95 ? 10.252 -5.971 9.963 1.00 51.62 95 CYS A C 1
ATOM 710 O O . CYS A 1 95 ? 9.649 -6.778 9.255 1.00 51.62 95 CYS A O 1
ATOM 712 N N . GLY A 1 96 ? 10.851 -6.303 11.108 1.00 51.47 96 GLY A N 1
ATOM 713 C CA . GLY A 1 96 ? 10.861 -7.658 11.656 1.00 51.47 96 GLY A CA 1
ATOM 714 C C . GLY A 1 96 ? 9.466 -8.268 11.826 1.00 51.47 96 GLY A C 1
ATOM 715 O O . GLY A 1 96 ? 8.450 -7.579 11.763 1.00 51.47 96 GLY A O 1
ATOM 716 N N . ASP A 1 97 ? 9.432 -9.584 12.043 1.00 57.69 97 ASP A N 1
ATOM 717 C CA . ASP A 1 97 ? 8.195 -10.314 12.323 1.00 57.69 97 ASP A CA 1
ATOM 718 C C . ASP A 1 97 ? 7.617 -9.859 13.668 1.00 57.69 97 ASP A C 1
ATOM 720 O O . ASP A 1 97 ? 8.060 -10.281 14.737 1.00 57.69 97 ASP A O 1
ATOM 724 N N . VAL A 1 98 ? 6.612 -8.995 13.599 1.00 61.38 98 VAL A N 1
ATOM 725 C CA . VAL A 1 98 ? 5.782 -8.611 14.737 1.00 61.38 98 VAL A CA 1
ATOM 726 C C . VAL A 1 98 ? 4.473 -9.392 14.687 1.00 61.38 98 VAL A C 1
ATOM 728 O O . VAL A 1 98 ? 4.007 -9.836 13.632 1.00 61.38 98 VAL A O 1
ATOM 731 N N . LYS A 1 99 ? 3.888 -9.638 15.858 1.00 67.75 99 LYS A N 1
ATOM 732 C CA . LYS A 1 99 ? 2.582 -10.286 15.946 1.00 67.75 99 LYS A CA 1
ATOM 733 C C . LYS A 1 99 ? 1.530 -9.241 15.587 1.00 67.75 99 LYS A C 1
ATOM 735 O O . LYS A 1 99 ? 1.267 -8.365 16.400 1.00 67.75 99 LYS A O 1
ATOM 740 N N . ASP A 1 100 ? 0.905 -9.388 14.420 1.00 73.62 100 ASP A N 1
ATOM 741 C CA . ASP A 1 100 ? -0.043 -8.423 13.851 1.00 73.62 100 ASP A CA 1
ATOM 742 C C . ASP A 1 100 ? -1.390 -9.069 13.540 1.00 73.62 100 ASP A C 1
ATOM 744 O O . ASP A 1 100 ? -1.478 -10.267 13.259 1.00 73.62 100 ASP A O 1
ATOM 748 N N . ARG A 1 101 ? -2.454 -8.260 13.480 1.00 80.50 101 ARG A N 1
ATOM 749 C CA . ARG A 1 101 ? -3.645 -8.656 12.725 1.00 80.50 101 ARG A CA 1
ATOM 750 C C . ARG A 1 101 ? -3.434 -8.354 11.245 1.00 80.50 101 ARG A C 1
ATOM 752 O O . ARG A 1 101 ? -3.249 -7.194 10.881 1.00 80.50 101 ARG A O 1
ATOM 759 N N . VAL A 1 102 ? -3.502 -9.389 10.413 1.00 82.94 102 VAL A N 1
ATOM 760 C CA . VAL A 1 102 ? -3.137 -9.320 8.995 1.00 82.94 102 VAL A CA 1
ATOM 761 C C . VAL A 1 102 ? -4.365 -9.423 8.095 1.00 82.94 102 VAL A C 1
ATOM 763 O O . VAL A 1 102 ? -5.218 -10.291 8.279 1.00 82.94 102 VAL A O 1
ATOM 766 N N . PHE A 1 103 ? -4.417 -8.567 7.079 1.00 86.31 103 PHE A N 1
ATOM 767 C CA . PHE A 1 103 ? -5.392 -8.612 5.996 1.00 86.31 103 PHE A CA 1
ATOM 768 C C . PHE A 1 103 ? -4.694 -8.865 4.670 1.00 86.31 103 PHE A C 1
ATOM 770 O O . PHE A 1 103 ? -3.860 -8.064 4.276 1.00 86.31 103 PHE A O 1
ATOM 777 N N . ASP A 1 104 ? -5.081 -9.902 3.937 1.00 87.56 104 ASP A N 1
ATOM 778 C CA . ASP A 1 104 ? -4.616 -10.086 2.563 1.00 87.56 104 ASP A CA 1
ATOM 779 C C . ASP A 1 104 ? -5.486 -9.255 1.613 1.00 87.56 104 ASP A C 1
ATOM 781 O O . ASP A 1 104 ? -6.708 -9.414 1.572 1.00 87.56 104 ASP A O 1
ATOM 785 N N . LEU A 1 105 ? -4.855 -8.398 0.818 1.00 88.00 105 LEU A N 1
ATOM 786 C CA . LEU A 1 105 ? -5.464 -7.616 -0.247 1.00 88.00 105 LEU A CA 1
ATOM 787 C C . LEU A 1 105 ? -4.892 -8.045 -1.607 1.00 88.00 105 LEU A C 1
ATOM 789 O O . LEU A 1 105 ? -3.774 -7.685 -1.976 1.00 88.00 105 LEU A O 1
ATOM 793 N N . ASP A 1 106 ? -5.682 -8.783 -2.385 1.00 88.56 106 ASP A N 1
ATOM 794 C CA . ASP A 1 106 ? -5.384 -9.093 -3.791 1.00 88.56 106 ASP A CA 1
ATOM 795 C C . ASP A 1 106 ? -5.999 -8.004 -4.677 1.00 88.56 106 ASP A C 1
ATOM 797 O O . ASP A 1 106 ? -7.221 -7.899 -4.755 1.00 88.56 106 ASP A O 1
ATOM 801 N N . LEU A 1 107 ? -5.178 -7.174 -5.328 1.00 88.50 107 LEU A N 1
ATOM 802 C CA . LEU A 1 107 ? -5.653 -6.113 -6.226 1.00 88.50 107 LEU A CA 1
ATOM 803 C C . LEU A 1 107 ? -5.962 -6.616 -7.641 1.00 88.50 107 LEU A C 1
ATOM 805 O O . LEU A 1 107 ? -6.733 -5.975 -8.357 1.00 88.50 107 LEU A O 1
ATOM 809 N N . ASP A 1 108 ? -5.420 -7.769 -8.042 1.00 86.50 108 ASP A N 1
ATOM 810 C CA . ASP A 1 108 ? -5.767 -8.414 -9.312 1.00 86.50 108 ASP A CA 1
ATOM 811 C C . ASP A 1 108 ? -7.156 -9.068 -9.250 1.00 86.50 108 ASP A C 1
ATOM 813 O O . ASP A 1 108 ? -7.840 -9.201 -10.270 1.00 86.50 108 ASP A O 1
ATOM 817 N N . LYS A 1 109 ? -7.584 -9.463 -8.049 1.00 87.50 109 LYS A N 1
ATOM 818 C CA . LYS A 1 109 ? -8.937 -9.920 -7.718 1.00 87.50 109 LYS A CA 1
ATOM 819 C C . LYS A 1 109 ? -9.422 -9.157 -6.481 1.00 87.50 109 LYS A C 1
ATOM 821 O O . LYS A 1 109 ? -9.432 -9.770 -5.417 1.00 87.50 109 LYS A O 1
ATOM 826 N N . PRO A 1 110 ? -9.834 -7.876 -6.613 1.00 80.94 110 PRO A N 1
ATOM 827 C CA . PRO A 1 110 ? -10.007 -6.909 -5.518 1.00 80.94 110 PRO A CA 1
ATOM 828 C C . PRO A 1 110 ? -10.805 -7.490 -4.349 1.00 80.94 110 PRO A C 1
ATOM 830 O O . PRO A 1 110 ? -12.034 -7.412 -4.308 1.00 80.94 110 PRO A O 1
ATOM 833 N N . LYS A 1 111 ? -10.085 -8.105 -3.411 1.00 85.06 111 LYS A N 1
ATOM 834 C CA . LYS A 1 111 ? -10.634 -8.861 -2.288 1.00 85.06 111 LYS A CA 1
ATOM 835 C C . LYS A 1 111 ? -9.733 -8.640 -1.087 1.00 85.06 111 LYS A C 1
ATOM 837 O O . LYS A 1 111 ? -8.543 -8.935 -1.147 1.00 85.06 111 LYS A O 1
ATOM 842 N N . LEU A 1 112 ? -10.339 -8.143 -0.014 1.00 85.88 112 LEU A N 1
ATOM 843 C CA . LEU A 1 112 ? -9.719 -7.997 1.294 1.00 85.88 112 LEU A CA 1
ATOM 844 C C . LEU A 1 112 ? -10.160 -9.176 2.171 1.00 85.88 112 LEU A C 1
ATOM 846 O O . LEU A 1 112 ? -11.358 -9.429 2.301 1.00 85.88 112 LEU A O 1
ATOM 850 N N . VAL A 1 113 ? -9.211 -9.926 2.724 1.00 86.62 113 VAL A N 1
ATOM 851 C CA . VAL A 1 113 ? -9.463 -11.110 3.555 1.00 86.62 113 VAL A CA 1
ATOM 852 C C . VAL A 1 113 ? -8.763 -10.947 4.894 1.00 86.62 113 VAL A C 1
ATOM 854 O O . VAL A 1 113 ? -7.542 -10.870 4.948 1.00 86.62 113 VAL A O 1
ATOM 857 N N . ASP A 1 114 ? -9.533 -10.942 5.978 1.00 84.88 114 ASP A N 1
ATOM 858 C CA . ASP A 1 114 ? -9.002 -11.006 7.340 1.00 84.88 114 ASP A CA 1
ATOM 859 C C . ASP A 1 114 ? -8.383 -12.387 7.594 1.00 84.88 114 ASP A C 1
ATOM 861 O O . ASP A 1 114 ? -9.077 -13.407 7.547 1.00 84.88 114 ASP A O 1
ATOM 865 N N . ARG A 1 115 ? -7.077 -12.431 7.856 1.00 81.12 115 ARG A N 1
ATOM 866 C CA . ARG A 1 115 ? -6.369 -13.659 8.245 1.00 81.12 115 ARG A CA 1
ATOM 867 C C . ARG A 1 115 ? -6.337 -13.876 9.751 1.00 81.12 115 ARG A C 1
ATOM 869 O O . ARG A 1 115 ? -5.833 -14.905 10.198 1.00 81.12 115 ARG A O 1
ATOM 876 N N . GLY A 1 116 ? -6.868 -12.936 10.527 1.00 76.31 116 GLY A N 1
ATOM 877 C CA . GLY A 1 116 ? -6.719 -12.904 11.970 1.00 76.31 116 GLY A CA 1
ATOM 878 C C . GLY A 1 116 ? -5.306 -12.496 12.376 1.00 76.31 116 GLY A C 1
ATOM 879 O O . GLY A 1 116 ? -4.620 -11.755 11.672 1.00 76.31 116 GLY A O 1
ATOM 880 N N . VAL A 1 117 ? -4.879 -12.963 13.547 1.00 75.25 117 VAL A N 1
ATOM 881 C CA . VAL A 1 117 ? -3.561 -12.634 14.097 1.00 75.25 117 VAL A CA 1
ATOM 882 C C . VAL A 1 117 ? -2.517 -13.619 13.585 1.00 75.25 117 VAL A C 1
ATOM 884 O O . VAL A 1 117 ? -2.636 -14.824 13.806 1.00 75.25 117 VAL A O 1
ATOM 887 N N . VAL A 1 118 ? -1.492 -13.099 12.914 1.00 70.50 118 VAL A N 1
ATOM 888 C CA . VAL A 1 118 ? -0.387 -13.853 12.313 1.00 70.50 118 VAL A CA 1
ATOM 889 C C . VAL A 1 118 ? 0.936 -13.293 12.850 1.00 70.50 118 VAL A C 1
ATOM 891 O O . VAL A 1 118 ? 1.048 -12.098 13.102 1.00 70.50 118 VAL A O 1
ATOM 894 N N . GLY A 1 119 ? 1.927 -14.162 13.057 1.00 65.19 119 GLY A N 1
ATOM 895 C CA . GLY A 1 119 ? 3.268 -13.793 13.525 1.00 65.19 119 GLY A CA 1
ATOM 896 C C . GLY A 1 119 ? 3.812 -14.759 14.580 1.00 65.19 119 GLY A C 1
ATOM 897 O O . GLY A 1 119 ? 3.050 -15.484 15.227 1.00 65.19 119 GLY A O 1
ATOM 898 N N . GLY A 1 120 ? 5.137 -14.781 14.736 1.00 51.19 120 GLY A N 1
ATOM 899 C CA . GLY A 1 120 ? 5.854 -15.596 15.714 1.00 51.19 120 GLY A CA 1
ATOM 900 C C . GLY A 1 120 ? 7.081 -14.855 16.240 1.00 51.19 120 GLY A C 1
ATOM 901 O O . GLY A 1 120 ? 7.993 -14.558 15.482 1.00 51.19 120 GLY A O 1
ATOM 902 N N . GLY A 1 121 ? 7.086 -14.572 17.540 1.00 53.03 121 GLY A N 1
ATOM 903 C CA . GLY A 1 121 ? 8.124 -13.835 18.260 1.00 53.03 121 GLY A CA 1
ATOM 904 C C . GLY A 1 121 ? 7.668 -13.610 19.702 1.00 53.03 121 GLY A C 1
ATOM 905 O O . GLY A 1 121 ? 6.463 -13.672 19.976 1.00 53.03 121 GLY A O 1
ATOM 906 N N . GLU A 1 122 ? 8.599 -13.411 20.640 1.00 49.47 122 GLU A N 1
ATOM 907 C CA . GLU A 1 122 ? 8.196 -12.915 21.960 1.00 49.47 122 GLU A CA 1
ATOM 908 C C . GLU A 1 122 ? 7.565 -11.526 21.788 1.00 49.47 122 GLU A C 1
ATOM 910 O O . GLU A 1 122 ? 8.066 -10.739 20.985 1.00 49.47 122 GLU A O 1
ATOM 915 N N . PRO A 1 123 ? 6.457 -11.223 22.488 1.00 53.69 123 PRO A N 1
ATOM 916 C CA . PRO A 1 123 ? 5.879 -9.891 22.444 1.00 53.69 123 PRO A CA 1
ATOM 917 C C . PRO A 1 123 ? 6.931 -8.876 22.898 1.00 53.69 123 PRO A C 1
ATOM 919 O O . PRO A 1 123 ? 7.426 -8.983 24.021 1.00 53.69 123 PRO A O 1
ATOM 922 N N . ASP A 1 124 ? 7.250 -7.893 22.057 1.00 57.00 124 ASP A N 1
ATOM 923 C CA . ASP A 1 124 ? 7.955 -6.706 22.523 1.00 57.00 124 ASP A CA 1
ATOM 924 C C . ASP A 1 124 ? 6.980 -5.925 23.425 1.00 57.00 124 ASP A C 1
ATOM 926 O O . ASP A 1 124 ? 5.920 -5.505 22.959 1.00 57.00 124 ASP A O 1
ATOM 930 N N . PRO A 1 125 ? 7.274 -5.737 24.724 1.00 56.09 125 PRO A N 1
ATOM 931 C CA . PRO A 1 125 ? 6.382 -5.020 25.632 1.00 56.09 125 PRO A CA 1
ATOM 932 C C . PRO A 1 125 ? 6.227 -3.528 25.290 1.00 56.09 125 PRO A C 1
ATOM 934 O O . PRO A 1 125 ? 5.373 -2.865 25.880 1.00 56.09 125 PRO A O 1
ATOM 937 N N . SER A 1 126 ? 7.044 -2.986 24.381 1.00 55.47 126 SER A N 1
ATOM 938 C CA . SER A 1 126 ? 6.896 -1.631 23.844 1.00 55.47 126 SER A CA 1
ATOM 939 C C . SER A 1 126 ? 5.904 -1.534 22.679 1.00 55.47 126 SER A C 1
ATOM 941 O O . SER A 1 126 ? 5.497 -0.425 22.328 1.00 55.47 126 SER A O 1
ATOM 943 N N . GLU A 1 127 ? 5.465 -2.667 22.122 1.00 56.59 127 GLU A N 1
ATOM 944 C CA . GLU A 1 127 ? 4.494 -2.722 21.032 1.00 56.59 127 GLU A CA 1
ATOM 945 C C . GLU A 1 127 ? 3.082 -3.070 21.541 1.00 56.59 127 GLU A C 1
ATOM 947 O O . GLU A 1 127 ? 2.918 -3.894 22.449 1.00 56.59 127 GLU A O 1
ATOM 952 N N . PRO A 1 128 ? 2.021 -2.470 20.970 1.00 56.56 128 PRO A N 1
ATOM 953 C CA . PRO A 1 128 ? 0.656 -2.834 21.321 1.00 56.56 128 PRO A CA 1
ATOM 954 C C . PRO A 1 128 ? 0.369 -4.302 20.962 1.00 56.56 128 PRO A C 1
ATOM 956 O O . PRO A 1 128 ? 0.720 -4.749 19.869 1.00 56.56 128 PRO A O 1
ATOM 959 N N . PRO A 1 129 ? -0.310 -5.074 21.828 1.00 60.44 129 PRO A N 1
ATOM 960 C CA . PRO A 1 129 ? -0.610 -6.469 21.537 1.00 60.44 129 PRO A CA 1
ATOM 961 C C . PRO A 1 129 ? -1.580 -6.595 20.353 1.00 60.44 129 PRO A C 1
ATOM 963 O O . PRO A 1 129 ? -2.627 -5.942 20.321 1.00 60.44 129 PRO A O 1
ATOM 966 N N . ALA A 1 130 ? -1.301 -7.512 19.419 1.00 65.31 130 ALA A N 1
ATOM 967 C CA . ALA A 1 130 ? -2.248 -7.826 18.351 1.00 65.31 130 ALA A CA 1
ATOM 968 C C . ALA A 1 130 ? -3.607 -8.270 18.902 1.00 65.31 130 ALA A C 1
ATOM 970 O O . ALA A 1 130 ? -3.726 -9.231 19.671 1.00 65.31 130 ALA A O 1
ATOM 971 N N . ARG A 1 131 ? -4.656 -7.591 18.439 1.00 64.88 131 ARG A N 1
ATOM 972 C CA . ARG A 1 131 ? -6.041 -7.878 18.808 1.00 64.88 131 ARG A CA 1
ATOM 973 C C . ARG A 1 131 ? -6.535 -9.131 18.089 1.00 64.88 131 ARG A C 1
ATOM 975 O O . ARG A 1 131 ? -6.532 -9.190 16.864 1.00 64.88 131 ARG A O 1
ATOM 982 N N . THR A 1 132 ? -7.008 -10.112 18.852 1.00 62.38 132 THR A N 1
ATOM 983 C CA . THR A 1 132 ? -7.444 -11.424 18.341 1.00 62.38 132 THR A CA 1
ATOM 984 C C . THR A 1 132 ? -8.932 -11.515 17.999 1.00 62.38 132 THR A C 1
ATOM 986 O O . THR A 1 132 ? -9.339 -12.460 17.326 1.00 62.38 132 THR A O 1
ATOM 989 N N . ASN A 1 133 ? -9.753 -10.563 18.447 1.00 57.09 133 ASN A N 1
ATOM 990 C CA . ASN A 1 133 ? -11.203 -10.585 18.221 1.00 57.09 133 ASN A CA 1
ATOM 991 C C . ASN A 1 133 ? -11.548 -10.351 16.736 1.00 57.09 133 ASN A C 1
ATOM 993 O O . ASN A 1 133 ? -10.880 -9.537 16.110 1.00 57.09 133 ASN A O 1
ATOM 997 N N . PRO A 1 134 ? -12.579 -10.984 16.143 1.00 57.03 134 PRO A N 1
ATOM 998 C CA . PRO A 1 134 ? -13.054 -10.697 14.779 1.00 57.03 134 PRO A CA 1
ATOM 999 C C . PRO A 1 134 ? -13.377 -9.206 14.546 1.00 57.03 134 PRO A C 1
ATOM 1001 O O . PRO A 1 134 ? -13.840 -8.542 15.467 1.00 57.03 134 PRO A O 1
ATOM 1004 N N . LEU A 1 135 ? -13.155 -8.675 13.332 1.00 59.22 135 LEU A N 1
ATOM 1005 C CA . LEU A 1 135 ? -13.610 -7.321 12.959 1.00 59.22 135 LEU A CA 1
ATOM 1006 C C . LEU A 1 135 ? -15.129 -7.194 13.116 1.00 59.22 135 LEU A C 1
ATOM 1008 O O . LEU A 1 135 ? -15.624 -6.280 13.764 1.00 59.22 135 LEU A O 1
ATOM 1012 N N . GLY A 1 136 ? -15.853 -8.195 12.608 1.00 51.88 136 GLY A N 1
ATOM 1013 C CA . GLY A 1 136 ? -17.307 -8.316 12.684 1.00 51.88 136 GLY A CA 1
ATOM 1014 C C . GLY A 1 136 ? -17.827 -8.771 14.051 1.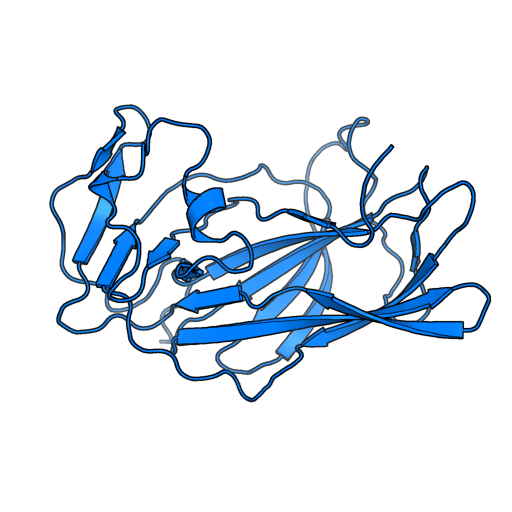00 51.88 136 GLY A C 1
ATOM 1015 O O . GLY A 1 136 ? -18.505 -9.7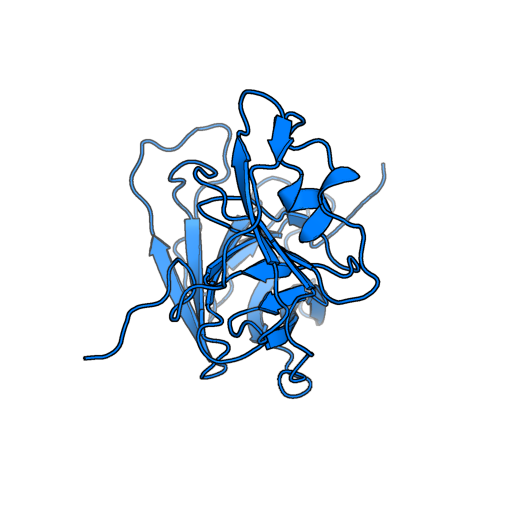89 14.135 1.00 51.88 136 GLY A O 1
ATOM 1016 N N . SER A 1 137 ? -17.460 -8.039 15.104 1.00 41.78 137 SER A N 1
ATOM 1017 C CA . SER A 1 137 ? -18.286 -7.674 16.273 1.00 41.78 137 SER A CA 1
ATOM 1018 C C . SER A 1 137 ? -17.591 -6.586 17.122 1.00 41.78 137 SER A C 1
ATOM 1020 O O . SER A 1 137 ? -17.803 -6.529 18.333 1.00 41.78 137 SER A O 1
ATOM 1022 N N . GLY A 1 138 ? -16.743 -5.757 16.490 1.00 53.25 138 GLY A N 1
ATOM 1023 C CA . GLY A 1 138 ? -16.029 -4.625 17.076 1.00 53.25 138 GLY A CA 1
ATOM 1024 C C . GLY A 1 138 ? -14.804 -5.017 17.902 1.00 53.25 138 GLY A C 1
ATOM 1025 O O . GLY A 1 138 ? -14.932 -5.601 18.977 1.00 53.25 138 GLY A O 1
ATOM 1026 N N . PHE A 1 139 ? -13.599 -4.640 17.461 1.00 67.19 139 PHE A 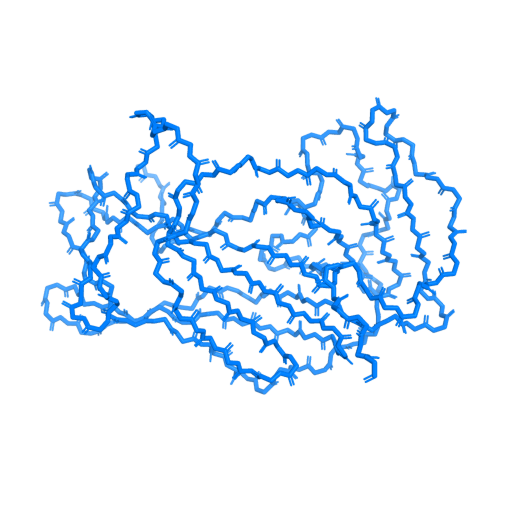N 1
ATOM 1027 C CA . PHE A 1 139 ? -12.483 -4.500 18.400 1.00 67.19 139 PHE A CA 1
ATOM 1028 C C . PHE A 1 139 ? -12.317 -3.020 18.746 1.00 67.19 139 PHE A C 1
ATOM 1030 O O . PHE A 1 139 ? -12.388 -2.136 17.891 1.00 67.19 139 PHE A O 1
ATOM 1037 N N . THR A 1 140 ? -12.160 -2.752 20.036 1.00 69.06 140 THR A N 1
ATOM 1038 C CA . THR A 1 140 ? -12.091 -1.395 20.565 1.00 69.06 140 THR A CA 1
ATOM 1039 C C . THR A 1 140 ? -10.644 -0.915 20.576 1.00 69.06 140 THR A C 1
ATOM 1041 O O . THR A 1 140 ? -9.748 -1.654 20.989 1.00 69.06 140 THR A O 1
ATOM 1044 N N . VAL A 1 141 ? -10.418 0.325 20.154 1.00 72.31 141 VAL A N 1
ATOM 1045 C CA . VAL A 1 141 ? -9.140 1.029 20.304 1.00 72.31 141 VAL A CA 1
ATOM 1046 C C . VAL A 1 141 ? -9.316 2.228 21.223 1.00 72.31 141 VAL A C 1
ATOM 1048 O O . VAL A 1 141 ? -10.376 2.857 21.239 1.00 72.31 141 VAL A O 1
ATOM 1051 N N . SER A 1 142 ? -8.289 2.542 22.004 1.00 67.00 142 SER A N 1
ATOM 1052 C CA . SER A 1 142 ? -8.223 3.764 22.807 1.00 67.00 142 SER A CA 1
ATOM 1053 C C . SER A 1 142 ? -6.830 4.389 22.721 1.00 67.00 142 SER A C 1
ATOM 1055 O O . SER A 1 142 ? -5.918 3.816 22.128 1.00 67.00 142 SER A O 1
ATOM 1057 N N . SER A 1 143 ? -6.640 5.567 23.316 1.00 67.44 143 SER A N 1
ATOM 1058 C CA . SER A 1 143 ? -5.310 6.186 23.416 1.00 67.44 143 SER A CA 1
ATOM 1059 C C . SER A 1 143 ? -4.302 5.343 24.208 1.00 67.44 143 SER A C 1
ATOM 1061 O O . SER A 1 143 ? -3.106 5.412 23.941 1.00 67.44 143 SER A O 1
ATOM 1063 N N . THR A 1 144 ? -4.773 4.547 25.172 1.00 66.88 144 THR A N 1
ATOM 1064 C CA . THR A 1 144 ? -3.942 3.670 26.014 1.00 66.88 144 THR A CA 1
ATOM 1065 C C . THR A 1 144 ? -3.920 2.222 25.533 1.00 66.88 144 THR A C 1
ATOM 1067 O O . THR A 1 144 ? -3.237 1.396 26.130 1.00 66.88 144 THR A O 1
ATOM 1070 N N . ASP A 1 145 ? -4.705 1.900 24.509 1.00 67.31 145 ASP A N 1
ATOM 1071 C CA . ASP A 1 145 ? -4.845 0.557 23.954 1.00 67.31 145 ASP A CA 1
ATOM 1072 C C . ASP A 1 145 ? -5.046 0.649 22.428 1.00 67.31 145 ASP A C 1
ATOM 1074 O O . ASP A 1 145 ? -6.144 0.382 21.914 1.00 67.31 145 ASP A O 1
ATOM 1078 N N . PRO A 1 146 ? -4.026 1.151 21.702 1.00 69.81 146 PRO A N 1
ATOM 1079 C CA . PRO A 1 146 ? -4.073 1.250 20.252 1.00 69.81 146 PRO A CA 1
ATOM 1080 C C . PRO A 1 146 ? -3.959 -0.138 19.615 1.00 69.81 146 PRO A C 1
ATOM 1082 O O . PRO A 1 146 ? -3.495 -1.099 20.229 1.00 69.81 146 PRO A O 1
ATOM 1085 N N . ALA A 1 147 ? -4.362 -0.242 18.355 1.00 72.19 147 ALA A N 1
ATOM 1086 C CA . ALA A 1 147 ? -4.181 -1.446 17.561 1.00 72.19 147 ALA A CA 1
ATOM 1087 C C . ALA A 1 147 ? -3.411 -1.130 16.286 1.00 72.19 147 ALA A C 1
ATOM 1089 O O . ALA A 1 147 ? -3.709 -0.160 15.587 1.00 72.19 147 ALA A O 1
ATOM 1090 N N . ILE A 1 148 ? -2.479 -2.014 15.954 1.00 73.38 148 ILE A N 1
ATOM 1091 C CA . ILE A 1 148 ? -1.782 -2.005 14.677 1.00 73.38 148 ILE A CA 1
ATOM 1092 C C . ILE A 1 148 ? -2.417 -3.080 13.792 1.00 73.38 148 ILE A C 1
ATOM 1094 O O . ILE A 1 148 ? -2.526 -4.247 14.175 1.00 73.38 148 ILE A O 1
ATOM 1098 N N . ILE A 1 149 ? -2.879 -2.669 12.613 1.00 79.94 149 ILE A N 1
ATOM 1099 C CA . ILE A 1 149 ? -3.318 -3.575 11.551 1.00 79.94 149 ILE A CA 1
ATOM 1100 C C . ILE A 1 149 ? -2.269 -3.576 10.449 1.00 79.94 149 ILE A C 1
ATOM 1102 O O . ILE A 1 149 ? -1.826 -2.511 10.023 1.00 79.94 149 ILE A O 1
ATOM 1106 N N . ARG A 1 150 ? -1.960 -4.758 9.918 1.00 82.50 150 ARG A N 1
ATOM 1107 C CA . ARG A 1 150 ? -1.144 -4.936 8.720 1.00 82.50 150 ARG A CA 1
ATOM 1108 C C . ARG A 1 150 ? -2.017 -5.385 7.548 1.00 82.50 150 ARG A C 1
ATOM 1110 O O . ARG A 1 150 ? -2.808 -6.315 7.670 1.00 82.50 150 ARG A O 1
ATOM 1117 N N . VAL A 1 151 ? -1.875 -4.729 6.402 1.00 84.50 151 VAL A N 1
ATOM 1118 C CA . VAL A 1 151 ? -2.529 -5.115 5.144 1.00 84.50 151 VAL A CA 1
ATOM 1119 C C . VAL A 1 151 ? -1.464 -5.574 4.153 1.00 84.50 151 VAL A C 1
ATOM 1121 O O . VAL A 1 151 ? -0.651 -4.764 3.715 1.00 84.50 151 VAL A O 1
ATOM 1124 N N . ASP A 1 152 ? -1.488 -6.854 3.795 1.00 86.00 152 ASP A N 1
ATOM 1125 C CA . ASP A 1 152 ? -0.627 -7.523 2.821 1.00 86.00 152 ASP A CA 1
ATOM 1126 C C . ASP A 1 152 ? -1.208 -7.350 1.424 1.00 86.00 152 ASP A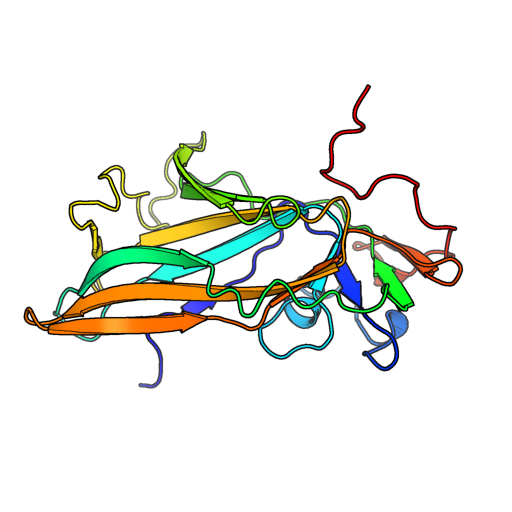 C 1
ATOM 1128 O O . ASP A 1 152 ? -2.138 -8.034 1.011 1.00 86.00 152 ASP A O 1
ATOM 1132 N N . VAL A 1 153 ?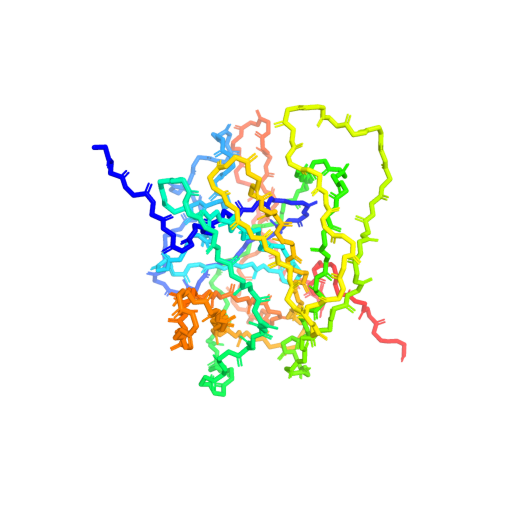 -0.657 -6.398 0.684 1.00 85.88 153 VAL A N 1
ATOM 1133 C CA . VAL A 1 153 ? -1.144 -5.976 -0.624 1.00 85.88 153 VAL A CA 1
ATOM 1134 C C . VAL A 1 153 ? -0.362 -6.680 -1.719 1.00 85.88 153 VAL A C 1
ATOM 1136 O O . VAL A 1 153 ? 0.868 -6.658 -1.725 1.00 85.88 153 VAL A O 1
ATOM 1139 N N . SER A 1 154 ? -1.066 -7.244 -2.695 1.00 86.88 154 SER A N 1
ATOM 1140 C CA . SER A 1 154 ? -0.471 -7.837 -3.892 1.00 86.88 154 SER A CA 1
ATOM 1141 C C . SER A 1 154 ? -1.060 -7.236 -5.166 1.00 86.88 154 SER A C 1
ATOM 1143 O O . SER A 1 154 ? -2.275 -7.120 -5.324 1.00 86.88 154 SER A O 1
ATOM 1145 N N . ALA A 1 155 ? -0.175 -6.848 -6.081 1.00 87.44 155 ALA A N 1
ATOM 1146 C CA . ALA A 1 155 ? -0.477 -6.426 -7.440 1.00 87.44 155 ALA A CA 1
ATOM 1147 C C . ALA A 1 155 ? 0.480 -7.177 -8.367 1.00 87.44 155 ALA A C 1
ATOM 1149 O O . ALA A 1 155 ? 1.636 -6.794 -8.506 1.00 87.44 155 ALA A O 1
ATOM 1150 N N . CYS A 1 156 ? 0.036 -8.281 -8.963 1.00 84.75 156 CYS A N 1
ATOM 1151 C CA . CYS A 1 156 ? 0.901 -9.165 -9.745 1.00 84.75 156 CYS A CA 1
ATOM 1152 C C . CYS A 1 156 ? 0.637 -9.100 -11.249 1.00 84.75 156 CYS A C 1
ATOM 1154 O O . CYS A 1 156 ? 1.464 -9.573 -12.025 1.00 84.75 156 CYS A O 1
ATOM 1156 N N . ARG A 1 157 ? -0.515 -8.567 -11.677 1.00 84.81 157 ARG A N 1
ATOM 1157 C CA . ARG A 1 157 ? -0.937 -8.547 -13.090 1.00 84.81 157 ARG A CA 1
ATOM 1158 C C . ARG A 1 157 ? -1.254 -7.157 -13.615 1.00 84.81 157 ARG A C 1
ATOM 1160 O O . ARG A 1 157 ? -1.437 -6.987 -14.820 1.00 84.81 157 ARG A O 1
ATOM 1167 N N . GLY A 1 158 ? -1.365 -6.173 -12.736 1.00 88.56 158 GLY A N 1
ATOM 1168 C CA . GLY A 1 158 ? -1.723 -4.818 -13.109 1.00 88.56 158 GLY A CA 1
ATOM 1169 C C . GLY A 1 158 ? -1.119 -3.790 -12.178 1.00 88.56 158 GLY A C 1
ATOM 1170 O O . GLY A 1 158 ? -0.514 -4.116 -11.160 1.00 88.56 158 GLY A O 1
ATOM 1171 N N . ASN A 1 159 ? -1.288 -2.533 -12.561 1.00 90.25 159 ASN A N 1
ATOM 1172 C CA . ASN A 1 159 ? -0.904 -1.397 -11.747 1.00 90.25 159 ASN A CA 1
ATOM 1173 C C . ASN A 1 159 ? -2.178 -0.697 -11.295 1.00 90.25 159 ASN A C 1
ATOM 1175 O O . ASN A 1 159 ? -3.077 -0.462 -12.107 1.00 90.25 159 ASN A O 1
ATOM 1179 N N . TYR A 1 160 ? -2.247 -0.353 -10.018 1.00 89.56 160 TYR A N 1
ATOM 1180 C CA . TYR A 1 160 ? -3.482 0.045 -9.369 1.00 89.56 160 TYR A CA 1
ATOM 1181 C C . TYR A 1 160 ? -3.270 1.261 -8.483 1.00 89.56 160 TYR A C 1
ATOM 1183 O O . TYR A 1 160 ? -2.293 1.339 -7.741 1.00 89.56 160 TYR A O 1
ATOM 1191 N N . GLU A 1 161 ? -4.238 2.169 -8.518 1.00 89.94 161 GLU A N 1
ATOM 1192 C CA . GLU A 1 161 ? -4.462 3.153 -7.463 1.00 89.94 161 GLU A CA 1
ATOM 1193 C C . GLU A 1 161 ? -5.636 2.688 -6.592 1.00 89.94 161 GLU A C 1
ATOM 1195 O O . GLU A 1 161 ? -6.677 2.284 -7.121 1.00 89.94 161 GLU A O 1
ATOM 1200 N N . TRP A 1 162 ? -5.463 2.708 -5.270 1.00 88.38 162 TRP A N 1
ATOM 1201 C CA . TRP A 1 162 ? -6.433 2.166 -4.317 1.00 88.38 162 TRP A CA 1
ATOM 1202 C C . TRP A 1 162 ? -6.429 2.931 -2.989 1.00 88.38 162 TRP A C 1
ATOM 1204 O O . TRP A 1 162 ? -5.465 3.610 -2.645 1.00 88.38 162 TRP A O 1
ATOM 1214 N N . SER A 1 163 ? -7.522 2.812 -2.240 1.00 87.81 163 SER A N 1
ATOM 1215 C CA . SER A 1 163 ? -7.694 3.402 -0.909 1.00 87.81 163 SER A CA 1
ATOM 1216 C C . SER A 1 163 ? -8.459 2.427 -0.015 1.00 87.81 163 SER A C 1
ATOM 1218 O O . SER A 1 163 ? -9.222 1.597 -0.517 1.00 87.81 163 SER A O 1
ATOM 1220 N N . LEU A 1 164 ? -8.292 2.550 1.300 1.00 86.25 164 LEU A N 1
ATOM 1221 C CA . LEU A 1 164 ? -9.076 1.811 2.291 1.00 86.25 164 LEU A CA 1
ATOM 1222 C C . LEU A 1 164 ? -10.065 2.743 2.971 1.00 86.25 164 LEU A C 1
ATOM 1224 O O . LEU A 1 164 ? -9.692 3.845 3.365 1.00 86.25 164 LEU A O 1
ATOM 1228 N N . GLN A 1 165 ? -11.296 2.283 3.150 1.00 87.81 165 GLN A N 1
ATOM 1229 C CA . GLN A 1 165 ? -12.244 2.874 4.080 1.00 87.81 165 GLN A CA 1
ATOM 1230 C C . GLN A 1 165 ? -12.287 2.041 5.348 1.00 87.81 165 GLN A C 1
ATOM 1232 O O . GLN A 1 165 ? -12.348 0.816 5.303 1.00 87.81 165 GLN A O 1
ATOM 1237 N N . ILE A 1 166 ? -12.235 2.738 6.468 1.00 85.81 166 ILE A N 1
ATOM 1238 C CA . ILE A 1 166 ? -12.363 2.187 7.804 1.00 85.81 166 ILE A CA 1
ATOM 1239 C C . ILE A 1 166 ? -13.697 2.697 8.325 1.00 85.81 166 ILE A C 1
ATOM 1241 O O . ILE A 1 166 ? -13.845 3.909 8.509 1.00 85.81 166 ILE A O 1
ATOM 1245 N N . ASP A 1 167 ? -14.638 1.788 8.537 1.00 85.44 167 ASP A N 1
ATOM 1246 C CA . ASP A 1 167 ? -15.924 2.082 9.153 1.00 85.44 167 ASP A CA 1
ATOM 1247 C C . ASP A 1 167 ? -15.809 1.858 10.660 1.00 85.44 167 ASP A C 1
ATOM 1249 O O . ASP A 1 167 ? -15.218 0.880 11.130 1.00 85.44 167 ASP A O 1
ATOM 1253 N N . TYR A 1 168 ? -16.299 2.827 11.426 1.00 83.62 168 TYR A N 1
ATOM 1254 C CA . TYR A 1 168 ? -16.121 2.858 12.868 1.00 83.62 168 TYR A CA 1
ATOM 1255 C C . TYR A 1 168 ? -17.288 3.531 13.576 1.00 83.62 168 TYR A C 1
ATOM 1257 O O . TYR A 1 168 ? -17.939 4.436 13.050 1.00 83.62 168 TYR A O 1
ATOM 1265 N N . SER A 1 169 ? -17.487 3.143 14.827 1.00 81.19 169 SER A N 1
ATOM 1266 C CA . SER A 1 169 ? -18.521 3.680 15.695 1.00 81.19 169 SER A CA 1
ATOM 1267 C C . SER A 1 169 ? -17.904 4.474 16.840 1.00 81.19 169 SER A C 1
ATOM 1269 O O . SER A 1 169 ? -17.048 3.988 17.584 1.00 81.19 169 SER A O 1
ATOM 1271 N N . TYR A 1 170 ? -18.375 5.710 17.008 1.00 82.00 170 TYR A N 1
ATOM 1272 C CA . TYR A 1 170 ? -17.955 6.620 18.073 1.00 82.00 170 TYR A CA 1
ATOM 1273 C C . TYR A 1 170 ? -19.188 7.254 18.724 1.00 82.00 170 TYR A C 1
ATOM 1275 O O . TYR A 1 170 ? -20.018 7.856 18.042 1.00 82.00 170 TYR A O 1
ATOM 1283 N N . HIS A 1 171 ? -19.356 7.058 20.038 1.00 81.06 171 HIS A N 1
ATOM 1284 C CA . HIS A 1 171 ? -20.588 7.402 20.776 1.00 81.06 171 HIS A CA 1
ATOM 1285 C C . HIS A 1 171 ? -21.872 6.876 20.108 1.00 81.06 171 HIS A C 1
ATOM 1287 O O . HIS A 1 171 ? -22.878 7.579 20.011 1.00 81.06 171 HIS A O 1
ATOM 1293 N N . GLY A 1 172 ? -21.819 5.646 19.583 1.00 77.25 172 GLY A N 1
ATOM 1294 C CA . GLY A 1 172 ? -22.941 5.002 18.888 1.00 77.25 172 GLY A CA 1
ATOM 1295 C C . GLY A 1 172 ? -23.291 5.610 17.525 1.00 77.25 172 GLY A C 1
ATOM 1296 O O . GLY A 1 172 ? -24.308 5.241 16.941 1.00 77.25 172 GLY A O 1
ATOM 1297 N N . LYS A 1 173 ? -22.481 6.544 17.011 1.00 80.19 173 LYS A N 1
ATOM 1298 C CA . LYS A 1 173 ? -22.649 7.115 15.674 1.00 80.19 173 LYS A CA 1
ATOM 1299 C C . LYS A 1 173 ? -21.720 6.408 14.688 1.00 80.19 173 LYS A C 1
ATOM 1301 O O . LYS A 1 173 ? -20.513 6.389 14.946 1.00 80.19 173 LYS A O 1
ATOM 1306 N N . PRO A 1 174 ? -22.249 5.893 13.566 1.00 84.62 174 PRO A N 1
ATOM 1307 C CA . PRO A 1 174 ? -21.424 5.338 12.509 1.00 84.62 174 PRO A CA 1
ATOM 1308 C C . PRO A 1 174 ? -20.696 6.466 11.777 1.00 84.62 174 PRO A C 1
ATOM 1310 O O . PRO A 1 174 ? -21.286 7.489 11.413 1.00 84.62 174 PRO A O 1
ATOM 1313 N N . LEU A 1 175 ? -19.405 6.272 11.568 1.00 85.81 175 LEU A N 1
ATOM 1314 C CA . LEU A 1 175 ? -18.493 7.169 10.882 1.00 85.81 175 LEU A CA 1
ATOM 1315 C C . LEU A 1 175 ? -17.587 6.342 9.967 1.00 85.81 175 LEU A C 1
ATOM 1317 O O . LEU A 1 175 ? -17.490 5.124 10.091 1.00 85.81 175 LEU A O 1
ATOM 1321 N N . HIS A 1 176 ? -16.916 7.016 9.038 1.00 86.56 176 HIS A N 1
ATOM 1322 C CA . HIS A 1 176 ? -15.955 6.367 8.160 1.00 86.56 176 HIS A CA 1
ATOM 1323 C C . HIS A 1 176 ? -14.752 7.263 7.902 1.00 86.56 176 HIS A C 1
ATOM 1325 O O . HIS A 1 176 ? -14.844 8.496 7.898 1.00 86.56 176 HIS A O 1
ATOM 1331 N N . LYS A 1 177 ? -13.604 6.638 7.657 1.00 84.50 177 LYS A N 1
ATOM 1332 C CA . LYS A 1 177 ? -12.386 7.314 7.225 1.00 84.50 177 LYS A CA 1
ATOM 1333 C C . LYS A 1 177 ? -11.813 6.627 6.001 1.00 84.50 177 LYS A C 1
ATOM 1335 O O . LYS A 1 177 ? -11.564 5.432 6.035 1.00 84.50 177 LYS A O 1
ATOM 1340 N N . VAL A 1 178 ? -11.484 7.414 4.979 1.00 85.50 178 VAL A N 1
ATOM 1341 C CA . VAL A 1 178 ? -10.678 6.948 3.847 1.00 85.50 178 VAL A CA 1
ATOM 1342 C C . VAL A 1 178 ? -9.193 7.249 4.073 1.00 85.50 178 VAL A C 1
ATOM 1344 O O . VAL A 1 178 ? -8.825 8.374 4.426 1.00 85.50 178 VAL A O 1
ATOM 1347 N N . VAL A 1 179 ? -8.348 6.247 3.841 1.00 83.12 179 VAL A N 1
ATOM 1348 C CA . VAL A 1 179 ? -6.884 6.320 3.850 1.00 83.12 179 VAL A CA 1
ATOM 1349 C C . VAL A 1 179 ? -6.368 6.013 2.442 1.00 83.12 179 VAL A C 1
ATOM 1351 O O . VAL A 1 179 ? -6.765 5.017 1.836 1.00 83.12 179 VAL A O 1
ATOM 1354 N N . GLY A 1 180 ? -5.490 6.873 1.924 1.00 82.88 180 GLY A N 1
ATOM 1355 C CA . GLY A 1 180 ? -4.966 6.810 0.557 1.00 82.88 180 GLY A CA 1
ATOM 1356 C C . GLY A 1 180 ? -5.128 8.146 -0.188 1.00 82.88 180 GLY A C 1
ATOM 1357 O O . GLY A 1 180 ? -5.416 9.165 0.448 1.00 82.88 180 GLY A O 1
ATOM 1358 N N . PRO A 1 181 ? -4.955 8.171 -1.524 1.00 87.38 181 PRO A N 1
ATOM 1359 C CA . PRO A 1 181 ? -4.690 7.018 -2.385 1.00 87.38 181 PRO A CA 1
ATOM 1360 C C . PRO A 1 181 ? -3.264 6.469 -2.246 1.00 87.38 181 PRO A C 1
ATOM 1362 O O . PRO A 1 181 ? -2.306 7.218 -2.046 1.00 87.38 181 PRO A O 1
ATOM 1365 N N . PHE A 1 182 ? -3.153 5.154 -2.400 1.00 87.31 182 PHE A N 1
ATOM 1366 C CA . PHE A 1 182 ? -1.922 4.381 -2.529 1.00 87.31 182 PHE A CA 1
ATOM 1367 C C . PHE A 1 182 ? -1.779 3.862 -3.958 1.00 87.31 182 PHE A C 1
ATOM 1369 O O . PHE A 1 182 ? -2.772 3.733 -4.679 1.00 87.31 182 PHE A O 1
ATOM 1376 N N . LYS A 1 183 ? -0.551 3.523 -4.359 1.00 89.25 183 LYS A N 1
ATOM 1377 C CA . LYS A 1 183 ? -0.292 2.853 -5.635 1.00 89.25 183 LYS A CA 1
ATOM 1378 C C . LYS A 1 183 ? 0.456 1.545 -5.430 1.00 89.25 183 LYS A C 1
ATOM 1380 O O . LYS A 1 183 ? 1.349 1.459 -4.588 1.00 89.25 183 LYS A O 1
ATOM 1385 N N . SER A 1 184 ? 0.103 0.551 -6.233 1.00 89.19 184 SER A N 1
ATOM 1386 C CA . SER A 1 184 ? 0.770 -0.749 -6.278 1.00 89.19 184 SER A CA 1
ATOM 1387 C C . SER A 1 184 ? 0.932 -1.177 -7.729 1.00 89.19 184 SER A C 1
ATOM 1389 O O . SER A 1 184 ? -0.030 -1.171 -8.496 1.00 89.19 184 SER A O 1
ATOM 1391 N N . PHE A 1 185 ? 2.157 -1.507 -8.112 1.00 90.12 185 PHE A N 1
ATOM 1392 C CA . PHE A 1 185 ? 2.565 -1.799 -9.477 1.00 90.12 185 PHE A CA 1
ATOM 1393 C C . PHE A 1 185 ? 2.928 -3.274 -9.605 1.00 90.12 185 PHE A C 1
ATOM 1395 O O . PHE A 1 185 ? 3.765 -3.764 -8.858 1.00 90.12 185 PHE A O 1
ATOM 1402 N N . GLY A 1 186 ? 2.329 -3.963 -10.567 1.00 88.50 186 GLY A N 1
ATOM 1403 C CA . GLY A 1 186 ? 2.560 -5.378 -10.857 1.00 88.50 186 GLY A CA 1
ATOM 1404 C C . GLY A 1 186 ? 2.942 -5.673 -12.298 1.00 88.50 186 GLY A C 1
ATOM 1405 O O . GLY A 1 186 ? 3.201 -6.819 -12.645 1.00 88.50 186 GLY A O 1
ATOM 1406 N N . ALA A 1 187 ? 2.948 -4.660 -13.162 1.00 86.25 187 ALA A N 1
ATOM 1407 C CA . ALA A 1 187 ? 3.244 -4.812 -14.575 1.00 86.25 187 ALA A CA 1
ATOM 1408 C C . ALA A 1 187 ? 4.225 -3.728 -15.026 1.00 86.25 187 ALA A C 1
ATOM 1410 O O . ALA A 1 187 ? 3.922 -2.531 -14.982 1.00 86.25 187 ALA A O 1
ATOM 1411 N N . ALA A 1 188 ? 5.396 -4.167 -15.482 1.00 86.44 188 ALA A N 1
ATOM 1412 C CA . ALA A 1 188 ? 6.399 -3.308 -16.090 1.00 86.44 188 ALA A CA 1
ATOM 1413 C C . ALA A 1 188 ? 6.094 -3.103 -17.577 1.00 86.44 188 ALA A C 1
ATOM 1415 O O . ALA A 1 188 ? 5.537 -3.972 -18.249 1.00 86.44 188 ALA A O 1
ATOM 1416 N N . GLY A 1 189 ? 6.467 -1.936 -18.091 1.00 85.06 189 GLY A N 1
ATOM 1417 C CA . GLY A 1 189 ? 6.462 -1.636 -19.514 1.00 85.06 189 GLY A CA 1
ATOM 1418 C C . GLY A 1 189 ? 7.810 -1.982 -20.138 1.00 85.06 189 GLY A C 1
ATOM 1419 O O . GLY A 1 189 ? 8.797 -2.203 -19.441 1.00 85.06 189 GLY A O 1
ATOM 1420 N N . GLN A 1 190 ? 7.879 -1.957 -21.471 1.00 82.88 190 GLN A N 1
ATOM 1421 C CA . GLN A 1 190 ? 9.127 -2.211 -22.209 1.00 82.88 190 GLN A CA 1
ATOM 1422 C C . GLN A 1 190 ? 10.263 -1.246 -21.835 1.00 82.88 190 GLN A C 1
ATOM 1424 O O . GLN A 1 190 ? 11.429 -1.611 -21.924 1.00 82.88 190 GLN A O 1
ATOM 1429 N N . ASN A 1 191 ? 9.911 -0.034 -21.400 1.00 87.44 191 ASN A N 1
ATOM 1430 C CA . ASN A 1 191 ? 10.859 1.022 -21.045 1.00 87.44 191 ASN A CA 1
ATOM 1431 C C . ASN A 1 191 ? 11.060 1.171 -19.530 1.00 87.44 191 ASN A C 1
ATOM 1433 O O . ASN A 1 191 ? 11.696 2.128 -19.099 1.00 87.44 191 ASN A O 1
ATOM 1437 N N . THR A 1 192 ? 10.500 0.276 -18.712 1.00 91.75 192 THR A N 1
ATOM 1438 C CA . THR A 1 192 ? 10.694 0.329 -17.261 1.00 91.75 192 THR A CA 1
ATOM 1439 C C . THR A 1 192 ? 12.134 -0.050 -16.921 1.00 91.75 192 THR A C 1
ATOM 1441 O O . THR A 1 192 ? 12.567 -1.165 -17.211 1.00 91.75 192 THR A O 1
ATOM 1444 N N . ALA A 1 193 ? 12.866 0.851 -16.267 1.00 92.50 193 ALA A N 1
ATOM 1445 C CA . ALA A 1 193 ? 14.219 0.587 -15.786 1.00 92.50 193 ALA A CA 1
ATOM 1446 C C . ALA A 1 193 ? 14.188 -0.055 -14.391 1.00 92.50 193 ALA A C 1
ATOM 1448 O O . ALA A 1 193 ? 13.590 0.492 -13.463 1.00 92.50 193 ALA A O 1
ATOM 1449 N N . VAL A 1 194 ? 14.837 -1.208 -14.218 1.00 92.00 194 VAL A N 1
ATOM 1450 C CA . VAL A 1 194 ? 14.862 -1.913 -12.927 1.00 92.00 194 VAL A CA 1
ATOM 1451 C C . VAL A 1 194 ? 16.236 -1.831 -12.285 1.00 92.00 194 VAL A C 1
ATOM 1453 O O . VAL A 1 194 ? 17.231 -2.270 -12.856 1.00 92.00 194 VAL A O 1
ATOM 1456 N N . TYR A 1 195 ? 16.279 -1.300 -11.071 1.00 91.06 195 TYR A N 1
ATOM 1457 C CA . TYR A 1 195 ? 17.487 -1.059 -10.299 1.00 91.06 195 TYR A CA 1
ATOM 1458 C C . TYR A 1 195 ? 17.521 -1.939 -9.058 1.00 91.06 195 TYR A C 1
ATOM 1460 O O . TYR A 1 195 ? 16.499 -2.136 -8.407 1.00 91.06 195 TYR A O 1
ATOM 1468 N N . THR A 1 196 ? 18.716 -2.378 -8.677 1.00 88.12 196 THR A N 1
ATOM 1469 C CA . THR A 1 196 ? 18.974 -3.000 -7.374 1.00 88.12 196 THR A CA 1
ATOM 1470 C C . THR A 1 196 ? 19.935 -2.086 -6.614 1.00 88.12 196 THR A C 1
ATOM 1472 O O . THR A 1 196 ? 21.147 -2.190 -6.820 1.00 88.12 196 THR A O 1
ATOM 1475 N N . PRO A 1 197 ? 19.434 -1.105 -5.839 1.00 84.38 197 PRO A N 1
ATOM 1476 C CA . PRO A 1 197 ? 20.293 -0.215 -5.069 1.00 84.38 197 PRO A CA 1
ATOM 1477 C C . PRO A 1 197 ? 21.031 -0.973 -3.960 1.00 84.38 197 PRO A C 1
ATOM 1479 O O . PRO A 1 197 ? 20.466 -1.839 -3.292 1.00 84.38 197 PRO A O 1
ATOM 1482 N N . ASP A 1 198 ? 22.290 -0.607 -3.739 1.00 82.88 198 ASP A N 1
ATOM 1483 C CA . ASP A 1 198 ? 23.059 -1.036 -2.578 1.00 82.88 198 ASP A CA 1
ATOM 1484 C C . ASP A 1 198 ? 22.766 -0.087 -1.412 1.00 82.88 198 ASP A C 1
ATOM 1486 O O . ASP A 1 198 ? 23.291 1.026 -1.346 1.00 82.88 198 ASP A O 1
ATOM 1490 N N . LEU A 1 199 ? 21.921 -0.543 -0.487 1.00 76.56 199 LEU A N 1
ATOM 1491 C CA . LEU A 1 199 ? 21.500 0.237 0.679 1.00 76.56 199 LEU A CA 1
ATOM 1492 C C . LEU A 1 199 ? 22.662 0.556 1.636 1.00 76.56 199 LEU A C 1
ATOM 1494 O O . LEU A 1 199 ? 22.575 1.510 2.401 1.00 76.56 199 LEU A O 1
ATOM 1498 N N . SER A 1 200 ? 23.766 -0.201 1.590 1.00 76.00 200 SER A N 1
ATOM 1499 C CA . SER A 1 200 ? 24.932 0.042 2.451 1.00 76.00 200 SER A CA 1
ATOM 1500 C C . SER A 1 200 ? 25.836 1.163 1.937 1.00 76.00 200 SER A C 1
ATOM 1502 O O . SER A 1 200 ? 26.520 1.817 2.722 1.00 76.00 200 SER A O 1
ATOM 1504 N N . THR A 1 201 ? 25.836 1.401 0.622 1.00 79.31 201 THR A N 1
ATOM 1505 C CA . THR A 1 201 ? 26.685 2.417 -0.018 1.00 79.31 201 THR A CA 1
ATOM 1506 C C . THR A 1 201 ? 25.899 3.555 -0.663 1.00 79.31 201 THR A C 1
ATOM 1508 O O . THR A 1 201 ? 26.507 4.504 -1.157 1.00 79.31 201 THR A O 1
ATOM 1511 N N . GLY A 1 202 ? 24.565 3.465 -0.698 1.00 75.62 202 GLY A N 1
ATOM 1512 C CA . GLY A 1 202 ? 23.684 4.421 -1.372 1.00 75.62 202 GLY A CA 1
ATOM 1513 C C . GLY A 1 202 ? 23.792 4.389 -2.899 1.00 75.62 202 GLY A C 1
ATOM 1514 O O . GLY A 1 202 ? 23.209 5.229 -3.582 1.00 75.62 202 GLY A O 1
ATOM 1515 N N . LYS A 1 203 ? 24.548 3.446 -3.473 1.00 81.88 203 LYS A N 1
ATOM 1516 C CA . LYS A 1 203 ? 24.760 3.382 -4.919 1.00 81.88 203 LYS A CA 1
ATOM 1517 C C . LYS A 1 203 ? 23.568 2.744 -5.611 1.00 81.88 203 LYS A C 1
ATOM 1519 O O . LYS A 1 203 ? 23.187 1.611 -5.323 1.00 81.88 203 LYS A O 1
ATOM 1524 N N . VAL A 1 204 ? 23.038 3.445 -6.604 1.00 81.75 204 VAL A N 1
ATOM 1525 C CA . VAL A 1 204 ? 22.079 2.888 -7.555 1.00 81.75 204 VAL A CA 1
ATOM 1526 C C . VAL A 1 204 ? 22.866 2.070 -8.584 1.00 81.75 204 VAL A C 1
ATOM 1528 O O . VAL A 1 204 ? 23.711 2.614 -9.293 1.00 81.75 204 VAL A O 1
ATOM 1531 N N . GLY A 1 205 ? 22.653 0.751 -8.624 1.00 79.19 205 GLY A N 1
ATOM 1532 C CA . GLY A 1 205 ? 23.297 -0.130 -9.606 1.00 79.19 205 GLY A CA 1
ATOM 1533 C C . GLY A 1 205 ? 22.902 0.191 -11.056 1.00 79.19 205 GLY A C 1
ATOM 1534 O O . GLY A 1 205 ? 22.038 1.024 -11.316 1.00 79.19 205 GLY A O 1
ATOM 1535 N N . THR A 1 206 ? 23.514 -0.487 -12.027 1.00 85.50 206 THR A N 1
ATOM 1536 C CA . THR A 1 206 ? 23.134 -0.356 -13.445 1.00 85.50 206 THR A CA 1
ATOM 1537 C C . THR A 1 206 ? 21.703 -0.868 -13.665 1.00 85.50 206 THR A C 1
ATOM 1539 O O . THR A 1 206 ? 21.370 -1.929 -13.128 1.00 85.50 206 THR A O 1
ATOM 1542 N N . PRO A 1 207 ? 20.857 -0.171 -14.451 1.00 89.19 207 PRO A N 1
ATOM 1543 C CA . PRO A 1 207 ? 19.512 -0.648 -14.736 1.00 89.19 207 PRO A CA 1
ATOM 1544 C C . PRO A 1 207 ? 19.544 -1.966 -15.511 1.00 89.19 207 PRO A C 1
ATOM 1546 O O . PRO A 1 207 ? 20.389 -2.192 -16.379 1.00 89.19 207 PRO A O 1
ATOM 1549 N N . SER A 1 208 ? 18.575 -2.816 -15.211 1.00 85.69 208 SER A N 1
ATOM 1550 C CA . SER A 1 208 ? 18.315 -4.095 -15.857 1.00 85.69 208 SER A CA 1
ATOM 1551 C C . SER A 1 208 ? 16.915 -4.097 -16.484 1.00 85.69 208 SER A C 1
ATOM 1553 O O . SER A 1 208 ? 16.062 -3.296 -16.081 1.00 85.69 208 SER A O 1
ATOM 1555 N N . PRO A 1 209 ? 16.659 -4.965 -17.480 1.00 81.88 209 PRO A N 1
ATOM 1556 C CA . PRO A 1 209 ? 15.310 -5.185 -17.987 1.00 81.88 209 PRO A CA 1
ATOM 1557 C C . PRO A 1 209 ? 14.368 -5.689 -16.881 1.00 81.88 209 PRO A C 1
ATOM 1559 O O . PRO A 1 209 ? 14.822 -6.373 -15.958 1.00 81.88 209 PRO A O 1
ATOM 1562 N N . PRO A 1 210 ? 13.059 -5.404 -16.967 1.00 77.12 210 PRO A N 1
ATOM 1563 C CA . PRO A 1 210 ? 12.105 -5.881 -15.980 1.00 77.12 210 PRO A CA 1
ATOM 1564 C C . PRO A 1 210 ? 11.965 -7.403 -16.005 1.00 77.12 210 PRO A C 1
ATOM 1566 O O . PRO A 1 210 ? 11.980 -8.030 -17.061 1.00 77.12 210 PRO A O 1
ATOM 1569 N N . ALA A 1 211 ? 11.807 -7.996 -14.821 1.00 70.56 211 ALA A N 1
ATOM 1570 C CA . ALA A 1 211 ? 11.507 -9.415 -14.693 1.00 70.56 211 ALA A CA 1
ATOM 1571 C C . ALA A 1 211 ? 10.070 -9.719 -15.146 1.00 70.56 211 ALA A C 1
ATOM 1573 O O . ALA A 1 211 ? 9.161 -8.924 -14.907 1.00 70.56 211 ALA A O 1
ATOM 1574 N N . ASP A 1 212 ? 9.856 -10.915 -15.705 1.00 64.31 212 ASP A N 1
ATOM 1575 C CA . ASP A 1 212 ? 8.534 -11.377 -16.161 1.00 64.31 212 ASP A CA 1
ATOM 1576 C C . ASP A 1 212 ? 7.490 -11.459 -15.033 1.00 64.31 212 ASP A C 1
ATOM 1578 O O . ASP A 1 212 ? 6.289 -11.441 -15.293 1.00 64.31 212 ASP A O 1
ATOM 1582 N N . VAL A 1 213 ? 7.939 -11.590 -13.776 1.00 65.06 213 VAL A N 1
ATOM 1583 C CA . VAL A 1 213 ? 7.074 -11.663 -12.592 1.00 65.06 213 VAL A CA 1
ATOM 1584 C C . VAL A 1 213 ? 7.623 -10.752 -11.489 1.00 65.06 213 VAL A C 1
ATOM 1586 O O . VAL A 1 213 ? 8.796 -10.899 -11.130 1.00 65.06 213 VAL A O 1
ATOM 1589 N N . PRO A 1 214 ? 6.802 -9.841 -10.928 1.00 71.81 214 PRO A N 1
ATOM 1590 C CA . PRO A 1 214 ? 7.195 -9.006 -9.795 1.00 71.81 214 PRO A CA 1
ATOM 1591 C C . PRO A 1 214 ? 7.592 -9.820 -8.557 1.00 71.81 214 PRO A C 1
ATOM 1593 O O . PRO A 1 214 ? 7.120 -10.938 -8.341 1.00 71.81 214 PRO A O 1
ATOM 1596 N N . ILE A 1 215 ? 8.433 -9.236 -7.702 1.00 69.56 215 ILE A N 1
ATOM 1597 C CA . ILE A 1 215 ? 8.835 -9.858 -6.432 1.00 69.56 215 ILE A CA 1
ATOM 1598 C C . ILE A 1 215 ? 7.603 -10.071 -5.538 1.00 69.56 215 ILE A C 1
ATOM 1600 O O . ILE A 1 215 ? 6.710 -9.229 -5.486 1.00 69.56 215 ILE A O 1
ATOM 1604 N N . GLY A 1 216 ? 7.554 -11.220 -4.855 1.00 67.56 216 GLY A N 1
ATOM 1605 C CA . GLY A 1 216 ? 6.451 -11.602 -3.964 1.00 67.56 216 GLY A CA 1
ATOM 1606 C C . GLY A 1 216 ? 5.220 -12.173 -4.674 1.00 67.56 216 GLY A C 1
ATOM 1607 O O . GLY A 1 216 ? 4.324 -12.712 -4.025 1.00 67.56 216 GLY A O 1
ATOM 1608 N N . CYS A 1 217 ? 5.200 -12.157 -6.007 1.00 71.56 217 CYS A N 1
ATOM 1609 C CA . CYS A 1 217 ? 4.169 -12.802 -6.809 1.00 71.56 217 CYS A CA 1
ATOM 1610 C C . CYS A 1 217 ? 4.549 -14.251 -7.141 1.00 71.56 217 CYS A C 1
ATOM 1612 O O . CYS A 1 217 ? 5.676 -14.547 -7.543 1.00 71.56 217 CYS A O 1
ATOM 1614 N N . ARG A 1 218 ? 3.600 -15.188 -7.016 1.00 60.62 218 ARG A N 1
ATOM 1615 C CA . ARG A 1 218 ? 3.815 -16.572 -7.474 1.00 60.62 218 ARG A CA 1
ATOM 1616 C C . ARG A 1 218 ? 3.704 -16.641 -9.000 1.00 60.62 218 ARG A C 1
ATOM 1618 O O . ARG A 1 218 ? 2.690 -16.224 -9.557 1.00 60.62 218 ARG A O 1
ATOM 1625 N N . ARG A 1 219 ? 4.694 -17.253 -9.668 1.00 49.97 219 ARG A N 1
ATOM 1626 C CA . ARG A 1 219 ? 4.528 -17.771 -11.040 1.00 49.97 219 ARG A CA 1
ATOM 1627 C C . ARG A 1 219 ? 3.411 -18.814 -11.005 1.00 49.97 219 ARG A C 1
ATOM 1629 O O . ARG A 1 219 ? 3.510 -19.770 -10.238 1.00 49.97 219 ARG A O 1
ATOM 1636 N N . GLN A 1 220 ? 2.346 -18.632 -11.782 1.00 43.25 220 GLN A N 1
ATOM 1637 C CA . GLN A 1 220 ? 1.414 -19.737 -11.996 1.00 43.25 220 GLN A CA 1
ATOM 1638 C C . GLN A 1 220 ? 2.104 -20.768 -12.895 1.00 43.25 220 GLN A C 1
ATOM 1640 O O . GLN A 1 220 ? 2.696 -20.392 -13.906 1.00 43.25 220 GLN A O 1
ATOM 1645 N N . GLN A 1 221 ? 2.087 -22.028 -12.456 1.00 34.25 221 GLN A N 1
ATOM 1646 C CA . GLN A 1 221 ? 2.328 -23.181 -13.324 1.00 34.25 221 GLN A CA 1
ATOM 1647 C C . GLN A 1 221 ? 1.149 -23.351 -14.279 1.00 34.25 221 GLN A C 1
ATOM 1649 O O . GLN A 1 221 ? 0.013 -23.032 -13.851 1.00 34.25 221 GLN A O 1
#

Foldseek 3Di:
DDDDPKDKFFWCAFWKKFAAPPADDLLPDQLQPDPCVRVQWPFPHRMATEFKGKIKIKGAAPDFFKKWFQDKDWPDPPFPQDDATLEIEREGHIDDFAFAFEWEAESVPGDTHGPFTDTDDDHPPVDADYDRDDSNPTDMHYNVHIHMHMYIYGDAPTKGFIWMKTWIADPNDIDIDIDHRGIYGNDHDQNYWYWHADNNVSDTDHTDGDDPTIPPDDDDD

Secondary structure (DSSP, 8-state):
----SSEEEE--TT-EEEEETTS--GGGS-TTSTTHHHHHHSTT-S-EEESEEEEEEEE--STT-EEEEEEEEEEEEEEEEPPPEEEEE-----S----EEEEEEETTTTEEEEEEEE--SPPPTTSPPPP-S-STT-EEEETTB-EEEEEEEE-SSSEEEEEEEEEEEETTEEEEEEEEEEEEE----TT-EEE--BTTTTB----BPPPSS-TTPPPP-

pLDDT: mean 75.32, std 14.05, range [32.28, 94.38]

Sequence (221 aa):
MTHKWPTAKVCDGSTSVAMPAGGKPLDQFDPSQQDFRSEVTTPGSKGGTWGSGFLYLDLSAEGTESVTVDELHLTTRVPKKIDPPEWVALTQGGCGDVKDRVFDLDLDKPKLVDRGVVGGGEPDPSEPPARTNPLGSGFTVSSTDPAIIRVDVSACRGNYEWSLQIDYSYHGKPLHKVVGPFKSFGAAGQNTAVYTPDLSTGKVGTPSPPADVPIGCRRQQ

Mean predicted aligned error: 9.09 Å

Organism: NCBI:txid2975659

Radius of gyration: 17.97 Å; Cα contacts (8 Å, |Δi|>4): 556; chains: 1; bounding box: 50×42×50 Å

Nearest PDB structures (foldseek):
  6x04-assembly1_F  TM=3.642E-01  e=8.421E-01  Vicugna pacos
  6vaq-assembly1_A-2  TM=4.093E-01  e=2.126E+00  Homo sapiens
  1cs6-assembly1_A-2  TM=1.599E-01  e=7.445E+00  Gallus gallus